Protein AF-A0A661CRB4-F1 (afdb_monomer)

Secondary structure (DSSP, 8-state):
--HHHHHHHHHHHSPPSSS---SSEEEEEEEE-SSSPPEEEEEEESSHHHHHHHHHHHHHHHHHHTT-SS-EEEEEEEEEEEEEEHHHHHHHHTTSBTT----EEESSTTSTTEE-HHHHHHTTTT---TT--B----HHHHHHHHHHHSTT-PPP-TT-TT-EEEEEEEEEEEE-SS-EEEBP-SGGGTTSBP-S---HHHHHHHHHHHHHHHHHTB-TTSPBP----GGGT-

Radius of gyration: 18.91 Å; Cα contacts (8 Å, |Δi|>4): 377; chains: 1; bounding box: 41×54×53 Å

pLDDT: mean 91.41, std 8.75, range [48.22, 98.5]

Nearest PDB structures (foldseek):
  9bk5-assembly1_A  TM=4.739E-01  e=7.189E-01  synthetic construct
  4gkr-assembly2_B  TM=4.344E-01  e=1.033E+00  Nakaseomyces glabratus CBS 138

Structure 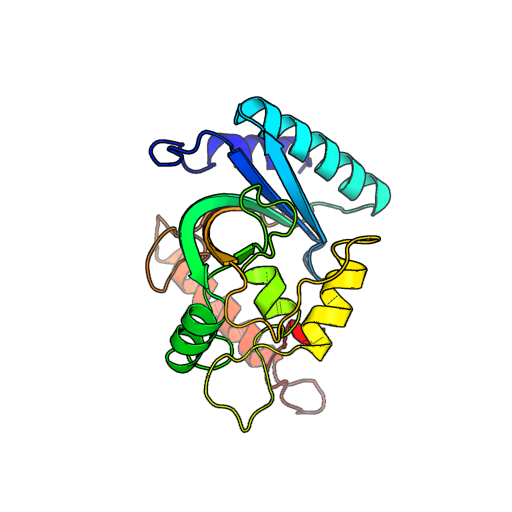(mmCIF, N/CA/C/O backbone):
data_AF-A0A661CRB4-F1
#
_entry.id   AF-A0A661CRB4-F1
#
loop_
_atom_site.group_PDB
_atom_site.id
_atom_site.type_symbol
_atom_site.label_atom_id
_atom_site.label_alt_id
_atom_site.label_comp_id
_atom_site.label_asym_id
_atom_site.label_entity_id
_atom_site.label_seq_id
_atom_site.pdbx_PDB_ins_code
_atom_site.Cartn_x
_atom_site.Cartn_y
_atom_site.Cartn_z
_atom_site.occupancy
_atom_site.B_iso_or_equiv
_atom_site.auth_seq_id
_atom_site.auth_comp_id
_atom_site.auth_asym_id
_atom_site.auth_atom_id
_atom_site.pdbx_PDB_model_num
ATOM 1 N N . MET A 1 1 ? 18.784 4.570 -16.551 1.00 71.00 1 MET A N 1
ATOM 2 C CA . MET A 1 1 ? 17.995 5.819 -16.477 1.00 71.00 1 MET A CA 1
ATOM 3 C C . MET A 1 1 ? 18.171 6.390 -15.080 1.00 71.00 1 MET A C 1
ATOM 5 O O . MET A 1 1 ? 18.290 5.589 -14.160 1.00 71.00 1 MET A O 1
ATOM 9 N N . SER A 1 2 ? 18.296 7.708 -14.906 1.00 87.38 2 SER A N 1
ATOM 10 C CA . SER A 1 2 ? 18.526 8.261 -13.563 1.00 87.38 2 SER A CA 1
ATOM 11 C C . SER A 1 2 ? 17.227 8.313 -12.748 1.00 87.38 2 SER A C 1
ATOM 13 O O . SER A 1 2 ? 16.138 8.396 -13.320 1.00 87.38 2 SER A O 1
ATOM 15 N N . LEU A 1 3 ? 17.338 8.304 -11.414 1.00 89.44 3 LEU A N 1
ATOM 16 C CA . LEU A 1 3 ? 16.197 8.544 -10.520 1.00 89.44 3 LEU A CA 1
ATOM 17 C C . LEU A 1 3 ? 15.539 9.903 -10.818 1.00 89.44 3 LEU A C 1
ATOM 19 O O . LEU A 1 3 ? 14.318 10.010 -10.819 1.00 89.44 3 LEU A O 1
ATOM 23 N N . ALA A 1 4 ? 16.329 10.927 -11.151 1.00 90.94 4 ALA A N 1
ATOM 24 C CA . ALA A 1 4 ? 15.805 12.238 -11.520 1.00 90.94 4 ALA A CA 1
ATOM 25 C C . ALA A 1 4 ? 14.876 12.161 -12.746 1.00 90.94 4 ALA A C 1
ATOM 27 O O . ALA A 1 4 ? 13.757 12.668 -12.693 1.00 90.94 4 ALA A O 1
ATOM 28 N N . ASP A 1 5 ? 15.283 11.448 -13.805 1.00 91.31 5 ASP A N 1
ATOM 29 C CA . ASP A 1 5 ? 14.452 11.263 -15.006 1.00 91.31 5 ASP A CA 1
ATOM 30 C C . ASP A 1 5 ? 13.133 10.552 -14.677 1.00 91.31 5 ASP A C 1
ATOM 32 O O . ASP A 1 5 ? 12.073 10.909 -15.200 1.00 91.31 5 ASP A O 1
ATOM 36 N N . GLN A 1 6 ? 13.202 9.540 -13.805 1.00 93.50 6 GLN A N 1
ATOM 37 C CA . GLN A 1 6 ? 12.045 8.793 -13.316 1.00 93.50 6 GLN A CA 1
ATOM 38 C C . GLN A 1 6 ? 11.049 9.730 -12.629 1.00 93.50 6 GLN A C 1
ATOM 40 O O . GLN A 1 6 ? 9.881 9.812 -13.012 1.00 93.50 6 GLN A O 1
ATOM 45 N N . LEU A 1 7 ? 11.531 10.517 -11.671 1.00 93.81 7 LEU A N 1
ATOM 46 C CA . LEU A 1 7 ? 10.711 11.434 -10.888 1.00 93.81 7 LEU A CA 1
ATOM 47 C C . LEU A 1 7 ? 10.143 12.581 -11.728 1.00 93.81 7 LEU A C 1
ATOM 49 O O . LEU A 1 7 ? 8.999 12.985 -11.509 1.00 93.81 7 LEU A O 1
ATOM 53 N N . THR A 1 8 ? 10.882 13.072 -12.727 1.00 93.62 8 THR A N 1
ATOM 54 C CA . THR A 1 8 ? 10.369 14.059 -13.686 1.00 93.62 8 THR A CA 1
ATOM 55 C C . THR A 1 8 ? 9.192 13.501 -14.485 1.00 93.62 8 THR A C 1
ATOM 57 O O . THR A 1 8 ? 8.166 14.176 -14.601 1.00 93.62 8 THR A O 1
ATOM 60 N N . ARG A 1 9 ? 9.275 12.264 -14.996 1.00 92.94 9 ARG A N 1
ATOM 61 C CA . ARG A 1 9 ? 8.138 11.626 -15.688 1.00 92.94 9 ARG A CA 1
ATOM 62 C C . ARG A 1 9 ? 6.956 11.390 -14.759 1.00 92.94 9 ARG A C 1
ATOM 64 O O . ARG A 1 9 ? 5.821 11.676 -15.132 1.00 92.94 9 ARG A O 1
ATOM 71 N N . MET A 1 10 ? 7.213 10.910 -13.545 1.00 95.25 10 MET A N 1
ATOM 72 C CA . MET A 1 10 ? 6.159 10.718 -12.550 1.00 95.25 10 MET A CA 1
ATOM 73 C C . MET A 1 10 ? 5.467 12.042 -12.223 1.00 95.25 10 MET A C 1
ATOM 75 O O . MET A 1 10 ? 4.244 12.083 -12.145 1.00 95.25 10 MET A O 1
ATOM 79 N N . ARG A 1 11 ? 6.206 13.150 -12.102 1.00 94.25 11 ARG A N 1
ATOM 80 C CA . ARG A 1 11 ? 5.619 14.465 -11.810 1.00 94.25 11 ARG A CA 1
ATOM 81 C C . ARG A 1 11 ? 4.716 14.971 -12.931 1.00 94.25 11 ARG A C 1
ATOM 83 O O . ARG A 1 11 ? 3.673 15.552 -12.628 1.00 94.25 11 ARG A O 1
ATOM 90 N N . THR A 1 12 ? 5.121 14.789 -14.189 1.00 91.75 12 THR A N 1
ATOM 91 C CA . THR A 1 12 ? 4.364 15.264 -15.362 1.00 91.75 12 THR A CA 1
ATOM 92 C C . THR A 1 12 ? 3.120 14.428 -15.629 1.00 91.75 12 THR A C 1
ATOM 94 O O . THR A 1 12 ? 2.116 14.959 -16.095 1.00 91.75 12 THR A O 1
ATOM 97 N N . GLN A 1 13 ? 3.167 13.138 -15.302 1.00 91.25 13 GLN A N 1
ATOM 98 C CA . GLN A 1 13 ? 2.058 12.211 -15.505 1.00 91.25 13 GLN A CA 1
ATOM 99 C C . GLN A 1 13 ? 1.191 12.010 -14.258 1.00 91.25 13 GLN A C 1
ATOM 101 O O . GLN A 1 13 ? 0.172 11.325 -14.349 1.00 91.25 13 GLN A O 1
ATOM 106 N N . PHE A 1 14 ? 1.558 12.579 -13.104 1.00 91.06 14 PHE A N 1
ATOM 107 C CA . PHE A 1 14 ? 0.756 12.458 -11.888 1.00 91.06 14 PHE A CA 1
ATOM 108 C C . PHE A 1 14 ? -0.668 12.978 -12.150 1.00 91.06 14 PHE A C 1
ATOM 110 O O . PHE A 1 14 ? -0.811 14.070 -12.712 1.00 91.06 14 PHE A O 1
ATOM 117 N N . PRO A 1 15 ? -1.723 12.229 -11.777 1.00 82.75 15 PRO A N 1
ATOM 118 C CA . PRO A 1 15 ? -3.097 12.636 -12.053 1.00 82.75 15 PRO A CA 1
ATOM 119 C C . PRO A 1 15 ? -3.381 14.040 -11.491 1.00 82.75 15 PRO A C 1
ATOM 121 O O . PRO A 1 15 ? -3.132 14.319 -10.317 1.00 82.75 15 PRO A O 1
ATOM 124 N N . ILE A 1 16 ? -3.857 14.947 -12.358 1.00 64.38 16 ILE A N 1
ATOM 125 C CA . ILE A 1 16 ? -4.047 16.367 -12.030 1.00 64.38 16 ILE A CA 1
ATOM 126 C C . ILE A 1 16 ? -5.106 16.523 -10.932 1.00 64.38 16 ILE A C 1
ATOM 128 O O . ILE A 1 16 ? -6.207 15.974 -10.991 1.00 64.38 16 ILE A O 1
ATOM 132 N N . LEU A 1 17 ? -4.750 17.346 -9.948 1.00 58.44 17 LEU A N 1
ATOM 133 C CA . LEU A 1 17 ? -5.474 17.692 -8.728 1.00 58.44 17 LEU A CA 1
ATOM 134 C C . LEU A 1 17 ? -6.710 18.567 -9.005 1.00 58.44 17 LEU A C 1
ATOM 136 O O . LEU A 1 17 ? -6.805 19.688 -8.528 1.00 58.44 17 LEU A O 1
ATOM 140 N N . GLY A 1 18 ? -7.682 18.064 -9.765 1.00 48.22 18 G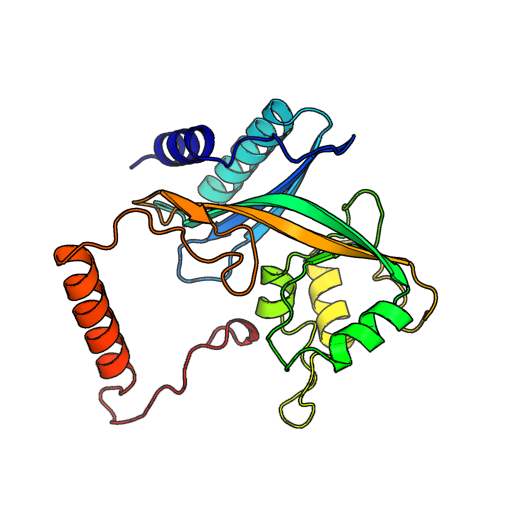LY A N 1
ATOM 141 C CA . GLY A 1 18 ? -9.045 18.617 -9.761 1.00 48.22 18 GLY A CA 1
ATOM 142 C C . GLY A 1 18 ? -9.905 18.070 -8.612 1.00 48.22 18 GLY A C 1
ATOM 143 O O . GLY A 1 18 ? -11.003 18.560 -8.373 1.00 48.22 18 GLY A O 1
ATOM 144 N N . LYS A 1 19 ? -9.422 17.029 -7.915 1.00 51.03 19 LYS A N 1
ATOM 145 C CA . LYS A 1 19 ? -10.197 16.241 -6.940 1.00 51.03 19 LYS A CA 1
ATOM 146 C C . LYS A 1 19 ? -9.608 16.196 -5.523 1.00 51.03 19 LYS A C 1
ATOM 148 O O . LYS A 1 19 ? -10.178 15.511 -4.679 1.00 51.03 19 LYS A O 1
ATOM 153 N N . LEU A 1 20 ? -8.504 16.889 -5.229 1.00 56.50 20 LEU A N 1
ATOM 154 C CA . LEU A 1 20 ? -7.981 16.978 -3.856 1.00 56.50 20 LEU A CA 1
ATOM 155 C C . LEU A 1 20 ? -8.487 18.247 -3.185 1.00 56.50 20 LEU A C 1
ATOM 157 O O . LEU A 1 20 ? -7.735 19.172 -2.906 1.00 56.50 20 LEU A O 1
ATOM 161 N N . ASN A 1 21 ? -9.795 18.289 -2.945 1.00 52.09 21 ASN A N 1
ATOM 162 C CA . ASN A 1 21 ? -10.423 19.358 -2.179 1.00 52.09 21 ASN A CA 1
ATOM 163 C C . ASN A 1 21 ? -10.203 19.099 -0.676 1.00 52.09 21 ASN A C 1
ATOM 165 O O . ASN A 1 21 ? -11.139 18.830 0.074 1.00 52.09 21 ASN A O 1
ATOM 169 N N . GLN A 1 22 ? -8.937 19.059 -0.259 1.00 61.19 22 GLN A N 1
ATOM 170 C CA . GLN A 1 22 ? -8.530 18.816 1.121 1.00 61.19 22 GLN A CA 1
ATOM 171 C C . GLN A 1 22 ? -7.633 19.961 1.578 1.00 61.19 22 GLN A C 1
ATOM 173 O O . GLN A 1 22 ? -6.674 20.314 0.899 1.00 61.19 22 GLN A O 1
ATOM 178 N N . ALA A 1 23 ? -7.919 20.510 2.762 1.00 72.00 23 ALA A N 1
ATOM 179 C CA . ALA A 1 23 ? -7.096 21.547 3.393 1.00 72.00 23 ALA A CA 1
ATOM 180 C C . ALA A 1 23 ? -5.647 21.084 3.668 1.00 72.00 23 ALA A C 1
ATOM 182 O O . ALA A 1 23 ? -4.776 21.901 3.957 1.00 72.00 23 ALA A O 1
ATOM 183 N N . LYS A 1 24 ? -5.397 19.772 3.576 1.00 84.69 24 LYS A N 1
ATOM 184 C CA . LYS A 1 24 ? -4.112 19.117 3.783 1.00 84.69 24 LYS A CA 1
ATOM 185 C C . LYS A 1 24 ? -3.899 18.047 2.713 1.00 84.69 24 LYS A C 1
ATOM 187 O O . LYS A 1 24 ? -4.757 17.198 2.496 1.00 84.69 24 LYS A O 1
ATOM 192 N N . ILE A 1 25 ? -2.735 18.070 2.082 1.00 90.81 25 ILE A N 1
ATOM 193 C CA . ILE A 1 25 ? -2.242 17.066 1.145 1.00 90.81 25 ILE A CA 1
ATOM 194 C C . ILE A 1 25 ? -1.506 15.982 1.933 1.00 90.81 25 ILE A C 1
ATOM 196 O O . ILE A 1 25 ? -0.582 16.273 2.694 1.00 90.81 25 ILE A O 1
ATOM 200 N N . THR A 1 26 ? -1.903 14.727 1.726 1.00 94.75 26 THR A N 1
ATOM 201 C CA . THR A 1 26 ? -1.192 13.549 2.238 1.00 94.75 26 THR A CA 1
ATOM 202 C C . THR A 1 26 ? -0.742 12.699 1.062 1.00 94.75 26 THR A C 1
ATOM 204 O O . THR A 1 26 ? -1.581 12.195 0.310 1.00 94.75 26 THR A O 1
ATOM 207 N N . LEU A 1 27 ? 0.575 12.564 0.913 1.00 96.62 27 LEU A N 1
ATOM 208 C CA . LEU A 1 27 ? 1.212 11.745 -0.110 1.00 96.62 27 LEU A CA 1
ATOM 209 C C . LEU A 1 27 ? 1.876 10.526 0.527 1.00 96.62 27 LEU A C 1
ATOM 211 O O . LEU A 1 27 ? 2.601 10.654 1.512 1.00 96.62 27 LEU A O 1
ATOM 215 N N . PHE A 1 28 ? 1.665 9.360 -0.070 1.00 97.88 28 PHE A N 1
ATOM 216 C CA . PHE A 1 28 ? 2.374 8.127 0.241 1.00 97.88 28 PHE A CA 1
ATOM 217 C C . PHE A 1 28 ? 3.414 7.876 -0.841 1.00 97.88 28 PHE A C 1
ATOM 219 O O . PHE A 1 28 ? 3.094 7.892 -2.030 1.00 97.88 28 PHE A O 1
ATOM 226 N N . PHE A 1 29 ? 4.642 7.608 -0.424 1.00 98.38 29 PHE A N 1
ATOM 227 C CA . PHE A 1 29 ? 5.743 7.240 -1.301 1.00 98.38 29 PHE A CA 1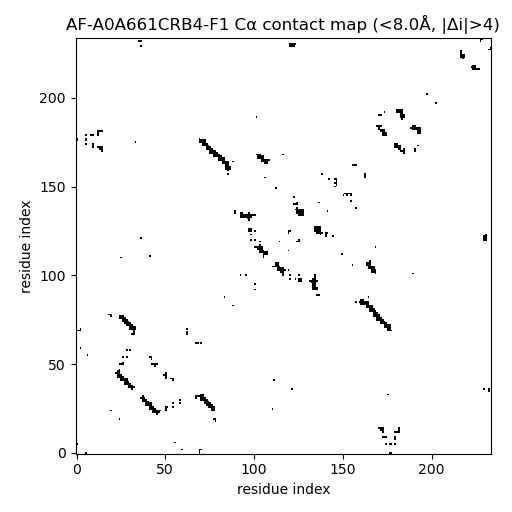
ATOM 228 C C . PHE A 1 29 ? 6.180 5.835 -0.928 1.00 98.38 29 PHE A C 1
ATOM 230 O O . PHE A 1 29 ? 6.488 5.580 0.233 1.00 98.38 29 PHE A O 1
ATOM 237 N N . SER A 1 30 ? 6.189 4.925 -1.896 1.00 97.81 30 SER A N 1
ATOM 238 C CA . SER A 1 30 ? 6.681 3.560 -1.723 1.00 97.81 30 SER A CA 1
ATOM 239 C C . SER A 1 30 ? 7.821 3.299 -2.695 1.00 97.81 30 SER A C 1
ATOM 241 O O . SER A 1 30 ? 7.687 3.610 -3.877 1.00 97.81 30 SER A O 1
ATOM 243 N N . ILE A 1 31 ? 8.917 2.726 -2.204 1.00 97.44 31 ILE A N 1
ATOM 244 C CA . ILE A 1 31 ? 10.127 2.432 -2.980 1.00 97.44 31 ILE A CA 1
ATOM 245 C C . ILE A 1 31 ? 10.606 0.999 -2.718 1.00 97.44 31 ILE A C 1
ATOM 247 O O . ILE A 1 31 ? 10.578 0.538 -1.577 1.00 97.44 31 ILE A O 1
ATOM 251 N N . SER A 1 32 ? 11.003 0.289 -3.773 1.00 95.19 32 SER A N 1
ATOM 252 C CA . SER A 1 32 ? 11.484 -1.101 -3.741 1.00 95.19 32 SER A CA 1
ATOM 253 C C . SER A 1 32 ? 12.515 -1.335 -4.854 1.00 95.19 32 SER A C 1
ATOM 255 O O . SER A 1 32 ? 12.594 -0.560 -5.805 1.00 95.19 32 SER A O 1
ATOM 257 N N . ASP A 1 33 ? 13.285 -2.413 -4.760 1.00 93.31 33 ASP A N 1
ATOM 258 C CA . ASP A 1 33 ? 14.106 -2.971 -5.843 1.00 93.31 33 ASP A CA 1
ATOM 259 C C . ASP A 1 33 ? 13.309 -3.859 -6.826 1.00 93.31 33 ASP A C 1
ATOM 261 O O . ASP A 1 33 ? 13.860 -4.370 -7.798 1.00 93.31 33 ASP A O 1
ATOM 265 N N . GLY A 1 34 ? 12.010 -4.048 -6.580 1.00 90.38 34 GLY A N 1
ATOM 266 C CA . GLY A 1 34 ? 11.131 -4.924 -7.353 1.00 90.38 34 GLY A CA 1
ATOM 267 C C . GLY A 1 34 ? 11.177 -6.396 -6.930 1.00 90.38 34 GLY A C 1
ATOM 268 O O . GLY A 1 34 ? 10.425 -7.191 -7.489 1.00 90.38 34 GLY A O 1
ATOM 269 N N . GLN A 1 35 ? 12.014 -6.758 -5.955 1.00 87.50 35 GLN A N 1
ATOM 270 C CA . GLN A 1 35 ? 12.118 -8.109 -5.392 1.00 87.50 35 GLN A CA 1
ATOM 271 C C . GLN A 1 35 ? 11.547 -8.149 -3.974 1.00 87.50 35 GLN A C 1
ATOM 273 O O . GLN A 1 35 ? 10.716 -8.998 -3.650 1.00 87.50 35 GLN A O 1
ATOM 278 N N . ASP A 1 36 ? 11.934 -7.180 -3.148 1.00 87.19 36 ASP A N 1
ATOM 279 C CA . ASP A 1 36 ? 11.509 -7.067 -1.763 1.00 87.19 36 ASP A CA 1
ATOM 280 C C . ASP A 1 36 ? 10.286 -6.161 -1.596 1.00 87.19 36 ASP A C 1
ATOM 282 O O . ASP A 1 36 ? 9.936 -5.316 -2.431 1.00 87.19 36 ASP A O 1
ATOM 286 N N . ARG A 1 37 ? 9.607 -6.313 -0.453 1.00 88.31 37 ARG A N 1
ATOM 287 C CA . ARG A 1 37 ? 8.483 -5.438 -0.097 1.00 88.31 37 ARG A CA 1
ATOM 288 C C . ARG A 1 37 ? 8.935 -3.982 -0.076 1.00 88.31 37 ARG A C 1
ATOM 290 O O . ARG A 1 37 ? 9.956 -3.641 0.515 1.00 88.31 37 ARG A O 1
ATOM 297 N N . ALA A 1 38 ? 8.112 -3.115 -0.657 1.00 93.44 38 ALA A N 1
ATOM 298 C CA . ALA A 1 38 ? 8.401 -1.694 -0.680 1.00 93.44 38 ALA A CA 1
ATOM 299 C C . ALA A 1 38 ? 8.430 -1.085 0.725 1.00 93.44 38 ALA A C 1
ATOM 301 O O . ALA A 1 38 ? 7.598 -1.392 1.583 1.00 93.44 38 ALA A O 1
ATOM 302 N N . ARG A 1 39 ? 9.363 -0.154 0.924 1.00 93.62 39 ARG A N 1
ATOM 303 C CA . ARG A 1 39 ? 9.354 0.762 2.059 1.00 93.62 39 ARG A CA 1
ATOM 304 C C . ARG A 1 39 ? 8.417 1.916 1.739 1.00 93.62 39 ARG A C 1
ATOM 306 O O . ARG A 1 39 ? 8.631 2.610 0.748 1.00 93.62 39 ARG A O 1
ATOM 313 N N . THR A 1 40 ? 7.430 2.144 2.600 1.00 96.31 40 THR A N 1
ATOM 314 C CA . THR A 1 40 ? 6.455 3.231 2.452 1.00 96.31 40 THR A CA 1
ATOM 315 C C . THR A 1 40 ? 6.660 4.305 3.516 1.00 96.31 40 THR A C 1
ATOM 317 O O . THR A 1 40 ? 6.837 3.999 4.695 1.00 96.31 40 THR A O 1
ATOM 320 N N . PHE A 1 41 ? 6.602 5.573 3.115 1.00 97.38 41 PHE A N 1
ATOM 321 C CA . PHE A 1 41 ? 6.594 6.726 4.014 1.00 97.38 41 PHE A CA 1
ATOM 322 C C . PHE A 1 41 ? 5.544 7.757 3.583 1.00 97.38 41 PHE A C 1
ATOM 324 O O . PHE A 1 41 ? 4.989 7.682 2.485 1.00 97.38 41 PHE A O 1
ATOM 331 N N . ILE A 1 42 ? 5.232 8.690 4.486 1.00 97.56 42 ILE A N 1
ATOM 332 C CA . ILE A 1 42 ? 4.130 9.646 4.331 1.00 97.56 42 ILE A CA 1
ATOM 333 C C . ILE A 1 42 ? 4.685 11.061 4.408 1.00 97.56 42 ILE A C 1
ATOM 335 O O . ILE A 1 42 ? 5.452 11.374 5.317 1.00 97.56 42 ILE A O 1
ATOM 339 N N . ILE A 1 43 ? 4.256 11.915 3.485 1.00 97.38 43 ILE A N 1
ATOM 340 C CA . ILE A 1 43 ? 4.488 13.354 3.535 1.00 97.38 43 ILE A CA 1
ATOM 341 C C . ILE A 1 43 ? 3.153 14.068 3.691 1.00 97.38 43 ILE A C 1
ATOM 343 O O . ILE A 1 43 ? 2.181 13.779 2.990 1.00 97.38 43 ILE A O 1
ATOM 347 N N . HIS A 1 44 ? 3.137 15.040 4.597 1.00 94.69 44 HIS A N 1
ATOM 348 C CA . HIS A 1 44 ? 2.002 15.911 4.839 1.00 94.69 44 HIS A CA 1
ATOM 349 C C . HIS A 1 44 ? 2.387 17.357 4.563 1.00 94.69 44 HIS A C 1
ATOM 351 O O . HIS A 1 44 ? 3.388 17.842 5.088 1.00 94.69 44 HIS A O 1
ATOM 357 N N . ASN A 1 45 ? 1.565 18.066 3.800 1.00 93.75 45 ASN A N 1
ATOM 358 C CA . ASN A 1 45 ? 1.740 19.496 3.574 1.00 93.75 45 ASN A CA 1
ATOM 359 C C . ASN A 1 45 ? 0.401 20.152 3.225 1.00 93.75 45 ASN A C 1
ATOM 361 O O . ASN A 1 45 ? -0.564 19.460 2.923 1.00 93.75 45 ASN A O 1
ATOM 365 N N . THR A 1 46 ? 0.322 21.476 3.244 1.00 90.81 46 THR A N 1
ATOM 366 C CA . THR A 1 46 ? -0.825 22.217 2.694 1.00 90.81 46 THR A CA 1
ATOM 367 C C . THR A 1 46 ? -0.639 22.534 1.210 1.00 90.81 46 THR A C 1
ATOM 369 O O . THR A 1 46 ? -1.624 22.733 0.505 1.00 90.81 46 THR A O 1
ATOM 372 N N . ASP A 1 47 ? 0.602 22.521 0.715 1.00 90.44 47 ASP A N 1
ATOM 373 C CA . ASP A 1 47 ? 0.945 22.711 -0.691 1.00 90.44 47 ASP A CA 1
ATOM 374 C C . ASP A 1 47 ? 1.462 21.412 -1.327 1.00 90.44 47 ASP A C 1
ATOM 376 O O . ASP A 1 47 ? 2.383 20.758 -0.829 1.00 90.44 47 ASP A O 1
ATOM 380 N N . PHE A 1 48 ? 0.881 21.048 -2.470 1.00 90.75 48 PHE A N 1
ATOM 381 C CA . PHE A 1 48 ? 1.236 19.817 -3.173 1.00 90.75 48 PHE A CA 1
ATOM 382 C C . PHE A 1 48 ? 2.678 19.834 -3.685 1.00 90.75 48 PHE A C 1
ATOM 384 O O . PHE A 1 48 ? 3.361 18.816 -3.602 1.00 90.75 48 PHE A O 1
ATOM 391 N N . ASN A 1 49 ? 3.158 20.963 -4.216 1.00 91.88 49 ASN A N 1
ATOM 392 C CA . ASN A 1 49 ? 4.512 21.025 -4.774 1.00 91.88 49 ASN A CA 1
ATOM 393 C C . ASN A 1 49 ? 5.564 20.851 -3.676 1.00 91.88 49 ASN A C 1
ATOM 395 O O . ASN A 1 49 ? 6.531 20.116 -3.856 1.00 91.88 49 ASN A O 1
ATOM 399 N N . THR A 1 50 ? 5.332 21.457 -2.517 1.00 94.44 50 THR A N 1
ATOM 400 C CA . THR A 1 50 ? 6.181 21.318 -1.336 1.00 94.44 50 THR A CA 1
ATOM 401 C C . THR A 1 50 ? 6.154 19.883 -0.810 1.00 94.44 50 THR A C 1
ATOM 403 O O . THR A 1 50 ? 7.220 19.314 -0.579 1.00 94.44 50 THR A O 1
ATOM 406 N N . ALA A 1 51 ? 4.973 19.254 -0.698 1.00 94.75 51 ALA A N 1
ATOM 407 C CA . ALA A 1 51 ? 4.863 17.834 -0.335 1.00 94.75 51 ALA A CA 1
ATOM 408 C C . ALA A 1 51 ? 5.628 16.927 -1.312 1.00 94.75 51 ALA A C 1
ATOM 410 O O . ALA A 1 51 ? 6.326 16.001 -0.902 1.00 94.75 51 ALA A O 1
ATOM 411 N N . TRP A 1 52 ? 5.505 17.197 -2.613 1.00 95.12 52 TRP A N 1
ATOM 412 C CA . TRP A 1 52 ? 6.188 16.435 -3.650 1.00 95.12 52 TRP A CA 1
ATOM 413 C C . TRP A 1 52 ? 7.705 16.530 -3.501 1.00 95.12 52 TRP A C 1
ATOM 415 O O . TRP A 1 52 ? 8.374 15.503 -3.447 1.00 95.12 52 TRP A O 1
ATOM 425 N N . LEU A 1 53 ? 8.247 17.747 -3.387 1.00 96.38 53 LEU A N 1
ATOM 426 C CA . LEU A 1 53 ? 9.686 17.978 -3.237 1.00 96.38 53 LEU A CA 1
ATOM 427 C C . LEU A 1 53 ? 10.243 17.337 -1.961 1.00 96.38 53 LEU A C 1
ATOM 429 O O . LEU A 1 53 ? 11.282 16.686 -2.020 1.00 96.38 53 LEU A O 1
ATOM 433 N N . GLN A 1 54 ? 9.529 17.448 -0.836 1.00 97.81 54 GLN A N 1
ATOM 434 C CA . GLN A 1 54 ? 9.898 16.770 0.412 1.00 97.81 54 GLN A CA 1
ATOM 435 C C . GLN A 1 54 ? 9.965 15.248 0.230 1.00 97.81 54 GLN A C 1
ATOM 437 O O . GLN A 1 54 ? 10.910 14.609 0.691 1.00 97.81 54 GLN A O 1
ATOM 442 N N . GLY A 1 55 ? 8.992 14.668 -0.476 1.00 97.69 55 GLY A N 1
ATOM 443 C CA . GLY A 1 55 ? 8.986 13.238 -0.766 1.00 97.69 55 GLY A CA 1
ATOM 444 C C . GLY A 1 55 ? 10.093 12.802 -1.718 1.00 97.69 55 GLY A C 1
ATOM 445 O O . GLY A 1 55 ? 10.672 11.737 -1.521 1.00 97.69 55 GLY A O 1
ATOM 446 N N . ILE A 1 56 ? 10.449 13.632 -2.702 1.00 96.88 56 ILE A N 1
ATOM 447 C CA . ILE A 1 56 ? 11.598 13.373 -3.578 1.00 96.88 56 ILE A CA 1
ATOM 448 C C . ILE A 1 56 ? 12.896 13.329 -2.776 1.00 96.88 56 ILE A C 1
ATOM 450 O O . ILE A 1 56 ? 13.652 12.371 -2.916 1.00 96.88 56 ILE A O 1
ATOM 454 N N . SER A 1 57 ? 13.134 14.310 -1.903 1.00 97.69 57 SER A N 1
ATOM 455 C CA . SER A 1 57 ? 14.341 14.320 -1.071 1.00 97.69 57 SER A CA 1
ATOM 456 C C . SER A 1 57 ? 14.454 13.061 -0.205 1.00 97.69 57 SER A C 1
ATOM 458 O O . SER A 1 57 ? 15.535 12.490 -0.086 1.00 97.69 57 SER A O 1
ATOM 460 N N . GLU A 1 58 ? 13.343 12.579 0.357 1.00 97.75 58 GLU A N 1
ATOM 461 C CA . GLU A 1 58 ? 13.346 11.338 1.139 1.00 97.75 58 GLU A CA 1
ATOM 462 C C . GLU A 1 58 ? 13.544 10.086 0.266 1.00 97.75 58 GLU A C 1
ATOM 464 O O . GLU A 1 58 ? 14.306 9.194 0.642 1.00 97.75 58 GLU A O 1
ATOM 469 N N . LEU A 1 59 ? 12.944 10.022 -0.931 1.00 96.88 59 LEU A N 1
ATOM 470 C CA . LEU A 1 59 ? 13.203 8.939 -1.889 1.00 96.88 59 LEU A CA 1
ATOM 471 C C . LEU A 1 59 ? 14.685 8.855 -2.263 1.00 96.88 59 LEU A C 1
ATOM 473 O O . LEU A 1 59 ? 15.244 7.761 -2.286 1.00 96.88 59 LEU A O 1
ATOM 477 N N . GLU A 1 60 ? 15.329 9.992 -2.529 1.00 96.06 60 GLU A N 1
ATOM 478 C CA . GLU A 1 60 ? 16.759 10.056 -2.842 1.00 96.06 60 GLU A CA 1
ATOM 479 C C . GLU A 1 60 ? 17.621 9.566 -1.672 1.00 96.06 60 GLU A C 1
ATOM 481 O O . GLU A 1 60 ? 18.588 8.830 -1.883 1.00 96.06 60 GLU A O 1
ATOM 486 N N . ASN A 1 61 ? 17.267 9.928 -0.436 1.00 96.69 61 ASN A N 1
ATOM 487 C CA . ASN A 1 61 ? 17.956 9.440 0.760 1.00 96.69 61 ASN A CA 1
ATOM 488 C C . ASN A 1 61 ? 17.832 7.917 0.895 1.00 96.69 61 ASN A C 1
ATOM 490 O O . ASN A 1 61 ? 18.829 7.229 1.136 1.00 96.69 61 ASN A O 1
ATOM 494 N N . ILE A 1 62 ? 16.628 7.372 0.699 1.00 95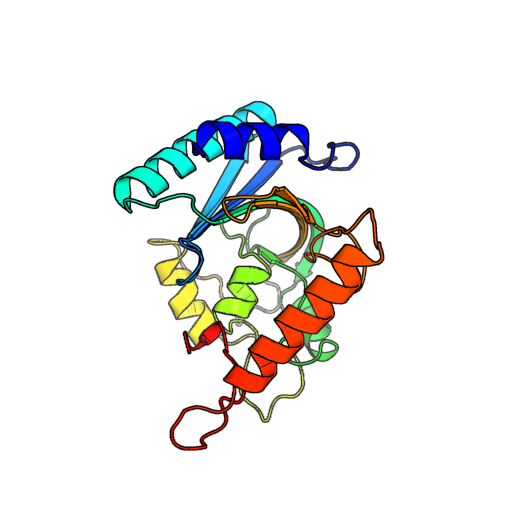.88 62 ILE A N 1
ATOM 495 C CA . ILE A 1 62 ? 16.387 5.926 0.769 1.00 95.88 62 ILE A CA 1
ATOM 496 C C . ILE A 1 62 ? 17.147 5.207 -0.347 1.00 95.88 62 ILE A C 1
ATOM 498 O O . ILE A 1 62 ? 17.898 4.278 -0.058 1.00 95.88 62 ILE A O 1
ATOM 502 N N . GLN A 1 63 ? 17.030 5.677 -1.590 1.00 95.31 63 GLN A N 1
ATOM 503 C CA . GLN A 1 63 ? 17.708 5.100 -2.750 1.00 95.31 63 GLN A CA 1
ATOM 504 C C . GLN A 1 63 ? 19.228 5.038 -2.553 1.00 95.31 63 GLN A C 1
ATOM 506 O O . GLN A 1 63 ? 19.825 3.995 -2.816 1.00 95.31 63 GLN A O 1
ATOM 511 N N . LYS A 1 64 ? 19.844 6.108 -2.033 1.00 95.25 64 LYS A N 1
ATOM 512 C CA . LYS A 1 64 ? 21.279 6.139 -1.703 1.00 95.25 64 LYS A CA 1
ATOM 513 C C . LYS A 1 64 ? 21.629 5.189 -0.560 1.00 95.25 64 LYS A C 1
ATOM 515 O O . LYS A 1 64 ? 22.558 4.405 -0.692 1.00 95.25 64 LYS A O 1
ATOM 520 N N . SER A 1 65 ? 20.889 5.234 0.549 1.00 95.31 65 SER A N 1
ATOM 521 C CA . SER A 1 65 ? 21.190 4.404 1.728 1.00 95.31 65 SER A CA 1
ATOM 522 C C . SER A 1 65 ? 21.055 2.901 1.470 1.00 95.31 65 SER A C 1
ATOM 524 O O . SER A 1 65 ? 21.745 2.109 2.105 1.00 95.31 65 SER A O 1
ATOM 526 N N . GLN A 1 66 ? 20.192 2.511 0.530 1.00 92.94 66 GLN A N 1
ATOM 527 C CA . GLN A 1 66 ? 19.945 1.118 0.154 1.00 92.94 66 GLN A CA 1
ATOM 528 C C . GLN A 1 66 ? 20.642 0.713 -1.155 1.00 92.94 66 GLN A C 1
ATOM 530 O O . GLN A 1 66 ? 20.487 -0.422 -1.590 1.00 92.94 66 GLN A O 1
ATOM 535 N N . ASN A 1 67 ? 21.418 1.612 -1.777 1.00 93.38 67 ASN A N 1
ATOM 536 C CA . ASN A 1 67 ? 22.089 1.394 -3.065 1.00 93.38 67 ASN A CA 1
ATOM 537 C C . ASN A 1 67 ? 21.155 0.857 -4.167 1.00 93.38 67 ASN A C 1
ATOM 539 O O . ASN A 1 67 ? 21.543 0.001 -4.962 1.00 93.38 67 ASN A O 1
ATOM 543 N N . LEU A 1 68 ? 19.917 1.358 -4.225 1.00 93.00 68 LEU A N 1
ATOM 544 C CA . LEU A 1 68 ? 18.939 0.883 -5.202 1.00 93.00 68 LEU A CA 1
ATOM 545 C C . LEU A 1 68 ? 19.287 1.393 -6.603 1.00 93.00 68 LEU A C 1
ATOM 547 O O . LEU A 1 68 ? 19.541 2.587 -6.805 1.00 93.00 68 LEU A O 1
ATOM 551 N N . ILE A 1 69 ? 19.243 0.487 -7.579 1.00 90.94 69 ILE A N 1
ATOM 552 C CA . ILE A 1 69 ? 19.481 0.774 -8.994 1.00 90.94 69 ILE A CA 1
ATOM 553 C C . ILE A 1 69 ? 18.144 0.684 -9.725 1.00 90.94 69 ILE A C 1
ATOM 555 O O . ILE A 1 69 ? 17.547 -0.383 -9.777 1.00 90.94 69 ILE A O 1
ATOM 559 N N . SER A 1 70 ? 17.696 1.795 -10.318 1.00 90.44 70 SER A N 1
ATOM 560 C CA . SER A 1 70 ? 16.400 1.896 -11.020 1.00 90.44 70 SER A CA 1
ATOM 561 C C . SER A 1 70 ? 15.219 1.368 -10.182 1.00 90.44 70 SER A C 1
ATOM 563 O O . SER A 1 70 ? 14.532 0.440 -10.609 1.00 90.44 70 SER A O 1
ATOM 565 N N . PRO A 1 71 ? 15.001 1.915 -8.970 1.00 95.88 71 PRO A N 1
ATOM 566 C CA . PRO A 1 71 ? 13.998 1.392 -8.053 1.00 95.88 71 PRO A CA 1
ATOM 567 C C . PRO A 1 71 ? 12.585 1.484 -8.633 1.00 95.88 71 PRO A C 1
ATOM 569 O O . PRO A 1 71 ? 12.256 2.397 -9.391 1.00 95.88 71 PRO A O 1
ATOM 572 N N . TRP A 1 72 ? 11.718 0.579 -8.198 1.00 97.00 72 TRP A N 1
ATOM 573 C CA . TRP A 1 72 ? 10.283 0.694 -8.408 1.00 97.00 72 TRP A CA 1
ATOM 574 C C . TRP A 1 72 ? 9.716 1.715 -7.431 1.00 97.00 72 TRP A C 1
ATOM 576 O O . TRP A 1 72 ? 9.956 1.624 -6.225 1.00 97.00 72 TRP A O 1
ATOM 586 N N . ILE A 1 73 ? 8.950 2.680 -7.939 1.00 97.94 73 ILE A N 1
ATOM 587 C CA . ILE A 1 73 ? 8.397 3.776 -7.140 1.00 97.94 73 ILE A CA 1
ATOM 588 C C . ILE A 1 73 ? 6.893 3.858 -7.358 1.00 97.94 73 ILE A C 1
ATOM 590 O O . ILE A 1 73 ? 6.405 3.895 -8.485 1.00 97.94 73 ILE A O 1
ATOM 594 N N . ARG A 1 74 ? 6.137 3.946 -6.266 1.00 97.56 74 ARG A N 1
ATOM 595 C CA . ARG A 1 74 ? 4.705 4.253 -6.273 1.00 97.56 74 ARG A CA 1
ATOM 596 C C . ARG A 1 74 ? 4.466 5.512 -5.455 1.00 97.56 74 ARG A C 1
ATOM 598 O O . ARG A 1 74 ? 4.884 5.574 -4.301 1.00 97.56 74 ARG A O 1
ATOM 605 N N . ILE A 1 75 ? 3.795 6.497 -6.044 1.00 97.44 75 ILE A N 1
ATOM 606 C CA . ILE A 1 75 ? 3.411 7.736 -5.360 1.00 97.44 75 ILE A CA 1
ATOM 607 C C . ILE A 1 75 ? 1.898 7.862 -5.422 1.00 97.44 75 ILE A C 1
ATOM 609 O O . ILE A 1 75 ? 1.303 7.771 -6.496 1.00 97.44 75 ILE A O 1
ATOM 613 N N . GLU A 1 76 ? 1.278 8.077 -4.271 1.00 95.62 76 GLU A N 1
ATOM 614 C CA . GLU A 1 76 ? -0.171 8.127 -4.127 1.00 95.62 76 GLU A CA 1
ATOM 615 C C . GLU A 1 76 ? -0.608 9.308 -3.275 1.00 95.62 76 GLU A C 1
ATOM 617 O O . GLU A 1 76 ? 0.067 9.674 -2.322 1.00 95.62 76 GLU A O 1
ATOM 622 N N . ALA A 1 77 ? -1.774 9.864 -3.579 1.00 93.94 77 ALA A N 1
ATOM 623 C CA . ALA A 1 77 ? -2.448 10.855 -2.756 1.00 93.94 77 ALA A CA 1
ATOM 624 C C . ALA A 1 77 ? -3.783 10.299 -2.258 1.00 93.94 77 ALA A C 1
ATOM 626 O O . ALA A 1 77 ? -4.470 9.580 -2.991 1.00 93.94 77 ALA A O 1
ATOM 627 N N . ILE A 1 78 ? -4.177 10.655 -1.031 1.00 92.25 78 ILE A N 1
ATOM 628 C CA . ILE A 1 78 ? -5.533 10.374 -0.532 1.00 92.25 78 ILE A CA 1
ATOM 629 C C . ILE A 1 78 ? -6.546 11.018 -1.470 1.00 92.25 78 ILE A C 1
ATOM 631 O O . ILE A 1 78 ? -6.462 12.210 -1.720 1.00 92.25 78 ILE A O 1
ATOM 635 N N . HIS A 1 79 ? -7.527 10.253 -1.941 1.00 88.62 79 HIS A N 1
ATOM 636 C CA . HIS A 1 79 ? -8.546 10.726 -2.873 1.00 88.62 79 HIS A CA 1
ATOM 637 C C . HIS A 1 79 ? -9.918 10.916 -2.222 1.00 88.62 79 HIS A C 1
ATOM 639 O O . HIS A 1 79 ? -10.533 11.970 -2.367 1.00 88.62 79 HIS A O 1
ATOM 645 N N . ALA A 1 80 ? -10.402 9.903 -1.506 1.00 89.75 80 ALA A N 1
ATOM 646 C CA . ALA A 1 80 ? -11.691 9.936 -0.828 1.00 89.75 80 ALA A CA 1
ATOM 647 C C . ALA A 1 80 ? -11.544 9.350 0.571 1.00 89.75 80 ALA A C 1
ATOM 649 O O . ALA A 1 80 ? -10.804 8.385 0.761 1.00 89.75 80 ALA A O 1
ATOM 650 N N . VAL A 1 81 ? -12.257 9.930 1.535 1.00 93.38 81 VAL A N 1
ATOM 651 C CA . VAL A 1 81 ? -12.193 9.562 2.952 1.00 93.38 81 VAL A CA 1
ATOM 652 C C . VAL A 1 81 ? -13.608 9.330 3.464 1.00 93.38 81 VAL A C 1
ATOM 654 O O . VAL A 1 81 ? -14.529 10.084 3.162 1.00 93.38 81 VAL A O 1
ATOM 657 N N . THR A 1 82 ? -13.786 8.283 4.255 1.00 95.69 82 THR A N 1
ATOM 658 C CA . THR A 1 82 ? -14.992 8.026 5.036 1.00 95.69 82 THR A CA 1
ATOM 659 C C . THR A 1 82 ? -14.589 7.923 6.497 1.00 95.69 82 THR A C 1
ATOM 661 O O . THR A 1 82 ? -13.807 7.043 6.854 1.00 95.69 82 THR A O 1
ATOM 664 N N . GLN A 1 83 ? -15.128 8.807 7.333 1.00 97.56 83 GLN A N 1
ATOM 665 C CA . GLN A 1 83 ? -15.021 8.685 8.782 1.00 97.56 83 GLN A CA 1
ATOM 666 C C . GLN A 1 83 ? -16.085 7.706 9.288 1.00 97.56 83 GLN A C 1
ATOM 668 O O . GLN A 1 83 ? -17.247 7.783 8.887 1.00 97.56 83 GLN A O 1
ATOM 673 N N . LEU A 1 84 ? -15.688 6.770 10.145 1.00 98.25 84 LEU A N 1
ATOM 674 C CA . LEU A 1 84 ? -16.572 5.768 10.733 1.00 98.25 84 LEU A CA 1
ATOM 675 C C . LEU A 1 84 ? -15.987 5.217 12.035 1.00 98.25 84 LEU A C 1
ATOM 677 O O . LEU A 1 84 ? -14.787 5.304 12.265 1.00 98.25 84 LEU A O 1
ATOM 681 N N . SER A 1 85 ? -16.826 4.613 12.873 1.00 98.50 85 SER A N 1
ATOM 682 C CA . SER A 1 85 ? -16.341 3.882 14.045 1.00 98.50 85 SER A CA 1
ATOM 683 C C . SER A 1 85 ? -15.733 2.532 13.657 1.00 98.50 85 SER A C 1
ATOM 685 O O . SER A 1 85 ? -16.071 1.955 12.615 1.00 98.50 85 SER A O 1
ATOM 687 N N . LEU A 1 86 ? -14.888 1.985 14.532 1.00 98.31 86 LEU A N 1
ATOM 688 C CA . LEU A 1 86 ? -14.315 0.651 14.387 1.00 98.31 86 LEU A CA 1
ATOM 689 C C . LEU A 1 86 ? -15.401 -0.415 14.205 1.00 98.31 86 LEU A C 1
ATOM 691 O O . LEU A 1 86 ? -15.280 -1.247 13.309 1.00 98.31 86 LEU A O 1
ATOM 695 N N . ALA A 1 87 ? -16.497 -0.351 14.969 1.00 98.38 87 ALA A N 1
ATOM 696 C CA . ALA A 1 87 ? -17.614 -1.284 14.809 1.00 98.38 87 ALA A CA 1
ATOM 697 C C . ALA A 1 87 ? -18.235 -1.240 13.405 1.00 98.38 87 ALA A C 1
ATOM 699 O O . ALA A 1 87 ? -18.474 -2.285 12.795 1.00 98.38 87 ALA A O 1
ATOM 700 N N . HIS A 1 88 ? -18.464 -0.042 12.857 1.00 98.19 88 HIS A N 1
ATOM 701 C CA . HIS A 1 88 ? -18.989 0.097 11.499 1.00 98.19 88 HIS A CA 1
ATOM 702 C C . HIS A 1 88 ? -17.986 -0.394 10.450 1.00 98.19 88 HIS A C 1
ATOM 704 O O . HIS A 1 88 ? -18.388 -1.009 9.460 1.00 98.19 88 HIS A O 1
ATOM 710 N N . TYR A 1 89 ? -16.686 -0.163 10.657 1.00 97.75 89 TYR A N 1
ATOM 711 C CA . TYR A 1 89 ? -15.650 -0.674 9.763 1.00 97.75 89 TYR A CA 1
ATOM 712 C C . TYR A 1 89 ? -15.607 -2.207 9.770 1.00 97.75 89 TYR A C 1
ATOM 714 O O . TYR A 1 89 ? -15.675 -2.824 8.707 1.00 97.75 89 TYR A O 1
ATOM 722 N N . GLU A 1 90 ? -15.598 -2.837 10.946 1.00 97.38 90 GLU A N 1
ATOM 723 C CA . GLU A 1 90 ? -15.662 -4.296 11.086 1.00 97.38 90 GLU A CA 1
ATOM 724 C C . GLU A 1 90 ? -16.916 -4.876 10.421 1.00 97.38 90 GLU A C 1
ATOM 726 O O . GLU A 1 90 ? -16.824 -5.867 9.695 1.00 97.38 90 GLU A O 1
ATOM 731 N N . GLN A 1 91 ? -18.076 -4.229 10.579 1.00 97.62 91 GLN A N 1
ATOM 732 C CA . GLN A 1 91 ? -19.305 -4.633 9.897 1.00 97.62 91 GLN A CA 1
ATOM 733 C C . GLN A 1 91 ? -19.160 -4.562 8.369 1.00 97.62 91 GLN A C 1
ATOM 735 O O . GLN A 1 91 ? -19.610 -5.471 7.669 1.00 97.62 91 GLN A O 1
ATOM 740 N N . GLN A 1 92 ? -18.526 -3.519 7.823 1.00 96.69 92 GLN A N 1
ATOM 741 C CA . GLN A 1 92 ? -18.262 -3.428 6.383 1.00 96.69 92 GLN A CA 1
ATOM 742 C C . GLN A 1 92 ? -17.331 -4.543 5.902 1.00 96.69 92 GLN A C 1
ATOM 744 O O . GLN A 1 92 ? -17.594 -5.135 4.854 1.00 96.69 92 GLN A O 1
ATOM 749 N N . LEU A 1 93 ? -16.296 -4.880 6.674 1.00 96.69 93 LEU A N 1
ATOM 750 C CA . LEU A 1 93 ? -15.361 -5.951 6.328 1.00 96.69 93 LEU A CA 1
ATOM 751 C C . LEU A 1 93 ? -16.046 -7.319 6.196 1.00 96.69 93 LEU A C 1
ATOM 753 O O . LEU A 1 93 ? -15.646 -8.102 5.338 1.00 96.69 93 LEU A O 1
ATOM 757 N N . THR A 1 94 ? -17.130 -7.584 6.938 1.00 97.12 94 THR A N 1
ATOM 758 C CA . THR A 1 94 ? -17.904 -8.838 6.787 1.00 97.12 94 THR A CA 1
ATOM 759 C C . THR A 1 94 ? -18.503 -9.032 5.391 1.00 97.12 94 THR A C 1
ATOM 761 O O . THR A 1 94 ? -18.749 -10.163 4.976 1.00 97.12 94 THR A O 1
ATOM 764 N N . LYS A 1 95 ? -18.701 -7.940 4.642 1.00 96.38 95 LYS A N 1
ATOM 765 C CA . LYS A 1 95 ? -19.228 -7.941 3.268 1.00 96.38 95 LYS A CA 1
ATOM 766 C C . LYS A 1 95 ? -18.125 -8.035 2.210 1.00 96.38 95 LYS A C 1
ATOM 768 O O . LYS A 1 95 ? -18.420 -8.108 1.020 1.00 96.38 95 LYS A O 1
ATOM 773 N N . VAL A 1 96 ? -16.861 -8.007 2.625 1.00 94.25 96 VAL A N 1
ATOM 774 C CA . VAL A 1 96 ? -15.692 -8.039 1.746 1.00 94.25 96 VAL A CA 1
ATOM 775 C C . VAL A 1 96 ? -15.059 -9.419 1.830 1.00 94.25 96 VAL A C 1
ATOM 777 O O . VAL A 1 96 ? -14.713 -9.884 2.913 1.00 94.25 96 VAL A O 1
ATOM 780 N N . LYS A 1 97 ? -14.872 -10.079 0.682 1.00 93.31 97 LYS A N 1
ATOM 781 C CA . LYS A 1 97 ? -14.161 -11.364 0.615 1.00 93.31 97 LYS A CA 1
ATOM 782 C C . LYS A 1 97 ? -12.768 -11.226 1.240 1.00 93.31 97 LYS A C 1
ATOM 784 O O . LYS A 1 97 ? -12.087 -10.217 1.052 1.00 93.31 97 LYS A O 1
ATOM 789 N N . ARG A 1 98 ? -12.319 -12.257 1.955 1.00 91.19 98 ARG A N 1
ATOM 790 C CA . ARG A 1 98 ? -10.960 -12.329 2.505 1.00 91.19 98 ARG A CA 1
ATOM 791 C C . ARG A 1 98 ? -9.920 -11.971 1.439 1.00 91.19 98 ARG A C 1
ATOM 793 O O . ARG A 1 98 ? -9.968 -12.543 0.355 1.00 91.19 98 ARG A O 1
ATOM 800 N N . ASN A 1 99 ? -8.976 -11.090 1.782 1.00 85.81 99 ASN A N 1
ATOM 801 C CA . ASN A 1 99 ? -7.905 -10.544 0.924 1.00 85.81 99 ASN A CA 1
ATOM 802 C C . ASN A 1 99 ? -8.343 -9.535 -0.156 1.00 85.81 99 ASN A C 1
ATOM 804 O O . ASN A 1 99 ? -7.530 -9.172 -0.996 1.00 85.81 99 ASN A O 1
ATOM 808 N N . TYR A 1 100 ? -9.603 -9.085 -0.166 1.00 88.31 100 TYR A N 1
ATOM 809 C CA . TYR A 1 100 ? -10.128 -8.175 -1.199 1.00 88.31 100 TYR A CA 1
ATOM 810 C C . TYR A 1 100 ? -10.508 -6.801 -0.620 1.00 88.31 100 TYR A C 1
ATOM 812 O O . TYR A 1 100 ? -11.322 -6.089 -1.206 1.00 88.31 100 TYR A O 1
ATOM 820 N N . SER A 1 101 ? -9.950 -6.409 0.533 1.00 90.12 101 SER A N 1
ATOM 821 C CA . SER A 1 101 ? -10.123 -5.038 1.029 1.00 90.12 101 SER A CA 1
ATOM 822 C C . SER A 1 101 ? -9.340 -4.068 0.144 1.00 90.12 101 SER A C 1
ATOM 824 O O . SER A 1 101 ? -8.163 -4.294 -0.132 1.00 90.12 101 SER A O 1
ATOM 826 N N . ARG A 1 102 ? -10.015 -3.006 -0.310 1.00 91.12 102 ARG A N 1
ATOM 827 C CA . ARG A 1 102 ? -9.513 -2.019 -1.290 1.00 91.12 102 ARG A CA 1
ATOM 828 C C . ARG A 1 102 ? -9.409 -0.603 -0.722 1.00 91.12 102 ARG A C 1
ATOM 830 O O . ARG A 1 102 ? -9.581 0.380 -1.436 1.00 91.12 102 ARG A O 1
ATOM 837 N N . LYS A 1 103 ? -9.271 -0.493 0.597 1.00 94.06 103 LYS A N 1
ATOM 838 C CA . LYS A 1 103 ? -9.186 0.787 1.301 1.00 94.06 103 LYS A CA 1
ATOM 839 C C . LYS A 1 103 ? -7.988 0.772 2.233 1.00 94.06 103 LYS A C 1
ATOM 841 O O . LYS A 1 103 ? -7.746 -0.241 2.886 1.00 94.06 103 LYS A O 1
ATOM 846 N N . GLY A 1 104 ? -7.291 1.901 2.304 1.00 96.75 104 GLY A N 1
ATOM 847 C CA . GLY A 1 104 ? -6.423 2.226 3.428 1.00 96.75 104 GLY A CA 1
ATOM 848 C C . GLY A 1 104 ? -7.250 2.642 4.645 1.00 96.75 104 GLY A C 1
ATOM 849 O O . GLY A 1 104 ? -8.450 2.918 4.530 1.00 96.75 104 GLY A O 1
ATOM 850 N N . ILE A 1 105 ? -6.616 2.694 5.811 1.00 98.00 105 ILE A N 1
ATOM 851 C CA . ILE A 1 105 ? -7.222 3.201 7.048 1.00 98.00 105 ILE A CA 1
ATOM 852 C C . ILE A 1 105 ? -6.253 4.123 7.777 1.00 98.00 105 ILE A C 1
ATOM 854 O O . ILE A 1 105 ? -5.047 3.915 7.726 1.00 98.00 105 ILE A O 1
ATOM 858 N N . SER A 1 106 ? -6.772 5.118 8.484 1.00 97.88 106 SER A N 1
ATOM 859 C CA . SER A 1 106 ? -6.022 5.910 9.457 1.00 97.88 106 SER A CA 1
ATOM 860 C C . SER A 1 106 ? -6.751 5.932 10.792 1.00 97.88 106 SER A C 1
ATOM 862 O O . SER A 1 106 ? -7.984 5.908 10.829 1.00 97.88 106 SER A O 1
ATOM 864 N N . PHE A 1 107 ? -5.980 5.992 11.874 1.00 97.62 107 PHE A N 1
ATOM 865 C CA . PHE A 1 107 ? -6.489 6.112 13.241 1.00 97.62 107 PHE A CA 1
ATOM 866 C C . PHE A 1 107 ? -6.554 7.562 13.749 1.00 97.62 107 PHE A C 1
ATOM 868 O O . PHE A 1 107 ? -7.017 7.810 14.858 1.00 97.62 107 PHE A O 1
ATOM 875 N N . ASP A 1 108 ? -6.109 8.526 12.947 1.00 95.56 108 ASP A N 1
ATOM 876 C CA . ASP A 1 108 ? -6.200 9.957 13.233 1.00 95.56 108 ASP A CA 1
ATOM 877 C C . ASP A 1 108 ? -6.621 10.748 11.985 1.00 95.56 108 ASP A C 1
ATOM 879 O O . ASP A 1 108 ? -6.363 10.330 10.850 1.00 95.56 108 ASP A O 1
ATOM 883 N N . SER A 1 109 ? -7.250 11.908 12.201 1.00 93.44 109 SER A N 1
ATOM 884 C CA . SER A 1 109 ? -7.726 12.805 11.134 1.00 93.44 109 SER A CA 1
ATOM 885 C C . SER A 1 109 ? -6.596 13.467 10.351 1.00 93.44 109 SER A C 1
ATOM 887 O O . SER A 1 109 ? -6.808 13.942 9.240 1.00 93.44 109 SER A O 1
ATOM 889 N N . GLU A 1 110 ? -5.396 13.512 10.933 1.00 92.94 110 GLU A N 1
ATOM 890 C CA . GLU A 1 110 ? -4.214 14.120 10.335 1.00 92.94 110 GLU A CA 1
ATOM 891 C C . GLU A 1 110 ? -3.446 13.142 9.434 1.00 92.94 110 GLU A C 1
ATOM 893 O O . GLU A 1 110 ? -2.467 13.562 8.810 1.00 92.94 110 GLU A O 1
ATOM 898 N N . PHE A 1 111 ? -3.901 11.884 9.345 1.00 95.56 111 PHE A N 1
ATOM 899 C CA . PHE A 1 111 ? -3.308 10.779 8.586 1.00 95.56 111 PHE A CA 1
ATOM 900 C C . PHE A 1 111 ? -1.873 10.421 8.989 1.00 95.56 111 PHE A C 1
ATOM 902 O O . PHE A 1 111 ? -1.144 9.814 8.203 1.00 95.56 111 PHE A O 1
ATOM 909 N N . LYS A 1 112 ? -1.467 10.753 10.219 1.00 95.00 112 LYS A N 1
ATOM 910 C CA . LYS A 1 112 ? -0.135 10.413 10.746 1.00 95.00 112 LYS A CA 1
ATOM 911 C C . LYS A 1 112 ? 0.015 8.909 10.987 1.00 95.00 112 LYS A C 1
ATOM 913 O O . LYS A 1 112 ? 1.114 8.375 10.873 1.00 95.00 112 LYS A O 1
ATOM 918 N N . LEU A 1 113 ? -1.091 8.239 11.296 1.00 96.88 113 LEU A N 1
ATOM 919 C CA . LEU A 1 113 ? -1.229 6.806 11.552 1.00 96.88 113 LEU A CA 1
ATOM 920 C C . LEU A 1 113 ? -1.965 6.113 10.399 1.00 96.88 113 LEU A C 1
ATOM 922 O O . LEU A 1 113 ? -2.741 5.178 10.612 1.00 96.88 113 LEU A O 1
ATOM 926 N N . ALA A 1 114 ? -1.755 6.602 9.174 1.00 97.62 114 ALA A N 1
ATOM 927 C CA . ALA A 1 114 ? -2.347 6.035 7.976 1.00 97.62 114 ALA A CA 1
ATOM 928 C C . ALA A 1 114 ? -1.583 4.796 7.494 1.00 97.62 114 ALA A C 1
ATOM 930 O O . ALA A 1 114 ? -0.357 4.780 7.412 1.00 97.62 114 ALA A O 1
ATOM 931 N N . ILE A 1 115 ? -2.344 3.771 7.131 1.00 97.94 115 ILE A N 1
ATOM 932 C CA . ILE A 1 115 ? -1.883 2.499 6.591 1.00 97.94 115 ILE A CA 1
ATOM 933 C C . ILE A 1 115 ? -2.563 2.323 5.236 1.00 97.94 115 ILE A C 1
ATOM 935 O O . ILE A 1 115 ? -3.795 2.322 5.140 1.00 97.94 115 ILE A O 1
ATOM 939 N N . THR A 1 116 ? -1.767 2.205 4.180 1.00 96.50 116 THR A N 1
ATOM 940 C CA . THR A 1 116 ? -2.266 2.050 2.808 1.00 96.50 116 THR A CA 1
ATOM 941 C C . THR A 1 116 ? -2.971 0.708 2.606 1.00 96.50 116 THR A C 1
ATOM 943 O O . THR A 1 116 ? -2.778 -0.248 3.362 1.00 96.50 116 THR A O 1
ATOM 946 N N . GLU A 1 117 ? -3.778 0.605 1.546 1.00 94.69 117 GLU A N 1
ATOM 947 C CA . GLU A 1 117 ? -4.345 -0.679 1.113 1.00 94.69 117 GLU A CA 1
ATOM 948 C C . GLU A 1 117 ? -3.237 -1.733 0.921 1.00 94.69 117 GLU A C 1
ATOM 950 O O . GLU A 1 117 ? -3.374 -2.889 1.330 1.00 94.69 117 GLU A O 1
ATOM 955 N N . GLN A 1 118 ? -2.122 -1.322 0.316 1.00 93.38 118 GLN A N 1
ATOM 956 C CA . GLN A 1 118 ? -0.972 -2.166 0.020 1.00 93.38 118 GLN A CA 1
ATOM 957 C C . GLN A 1 118 ? -0.340 -2.682 1.311 1.00 93.38 118 GLN A C 1
ATOM 959 O O . GLN A 1 118 ? -0.114 -3.883 1.421 1.00 93.38 118 GLN A O 1
ATOM 964 N N . GLU A 1 119 ? -0.126 -1.826 2.312 1.00 95.38 119 GLU A N 1
ATOM 965 C CA . GLU A 1 119 ? 0.413 -2.234 3.615 1.00 95.38 119 GLU A CA 1
ATOM 966 C C . GLU A 1 119 ? -0.542 -3.171 4.372 1.00 95.38 119 GLU A C 1
ATOM 968 O O . GLU A 1 119 ? -0.088 -4.178 4.923 1.00 95.38 119 GLU A O 1
ATOM 973 N N . LEU A 1 120 ? -1.855 -2.900 4.359 1.00 95.56 120 LEU A N 1
ATOM 974 C CA . LEU A 1 120 ? -2.866 -3.771 4.977 1.00 95.56 120 LEU A CA 1
ATOM 975 C C . LEU A 1 120 ? -2.829 -5.183 4.384 1.00 95.56 120 LEU A C 1
ATOM 977 O O . LEU A 1 120 ? -2.830 -6.173 5.124 1.00 95.56 120 LEU A O 1
ATOM 981 N N . ASN A 1 121 ? -2.779 -5.275 3.055 1.00 91.25 121 ASN A N 1
ATOM 982 C CA . ASN A 1 121 ? -2.771 -6.544 2.333 1.00 91.25 121 ASN A CA 1
ATOM 983 C C . ASN A 1 121 ? -1.415 -7.260 2.454 1.00 91.25 121 ASN A C 1
ATOM 985 O O . ASN A 1 121 ? -1.374 -8.449 2.778 1.00 91.25 121 ASN A O 1
ATOM 989 N N . ALA A 1 122 ? -0.303 -6.541 2.278 1.00 90.75 122 ALA A N 1
ATOM 990 C CA . ALA A 1 122 ? 1.052 -7.092 2.337 1.00 90.75 122 ALA A CA 1
ATOM 991 C C . ALA A 1 122 ? 1.475 -7.543 3.740 1.00 90.75 122 ALA A C 1
ATOM 993 O O . ALA A 1 122 ? 2.430 -8.299 3.859 1.00 90.75 122 ALA A O 1
ATOM 994 N N . ASN A 1 123 ? 0.775 -7.124 4.797 1.00 93.38 123 ASN A N 1
ATOM 995 C CA . ASN A 1 123 ? 1.056 -7.553 6.171 1.00 93.38 123 ASN A CA 1
ATOM 996 C C . ASN A 1 123 ? -0.069 -8.404 6.774 1.00 93.38 123 ASN A C 1
ATOM 998 O O . ASN A 1 123 ? -0.072 -8.659 7.977 1.00 93.38 123 ASN A O 1
ATOM 1002 N N . ALA A 1 124 ? -1.023 -8.864 5.951 1.00 94.00 124 ALA A N 1
ATOM 1003 C CA . ALA A 1 124 ? -2.145 -9.693 6.396 1.00 94.00 124 ALA A CA 1
ATOM 1004 C C . ALA A 1 124 ? -2.901 -9.081 7.595 1.00 94.00 124 ALA A C 1
ATOM 1006 O O . ALA A 1 124 ? -3.340 -9.795 8.499 1.00 94.00 124 ALA A O 1
ATOM 1007 N N . LEU A 1 125 ? -3.053 -7.752 7.618 1.00 96.31 125 LEU A N 1
ATOM 1008 C CA . LEU A 1 125 ? -3.686 -7.037 8.733 1.00 96.31 125 LEU A CA 1
ATOM 1009 C C . LEU A 1 125 ? -5.193 -7.313 8.805 1.00 96.31 125 LEU A C 1
ATOM 1011 O O . LEU A 1 125 ? -5.793 -7.243 9.875 1.00 96.31 125 LEU A O 1
ATOM 1015 N N . LEU A 1 126 ? -5.796 -7.681 7.671 1.00 96.44 126 LEU A N 1
ATOM 1016 C CA . LEU A 1 126 ? -7.219 -7.998 7.535 1.00 96.44 126 LEU A CA 1
ATOM 1017 C C . LEU A 1 126 ? -7.479 -9.494 7.246 1.00 96.44 126 LEU A C 1
ATOM 1019 O O . LEU A 1 126 ? -8.471 -9.841 6.595 1.00 96.44 126 LEU A O 1
ATOM 1023 N N . TYR A 1 127 ? -6.585 -10.381 7.702 1.00 94.12 127 TYR A N 1
ATOM 1024 C CA . TYR A 1 127 ? -6.629 -11.825 7.445 1.00 94.12 127 TYR A CA 1
ATOM 1025 C C . TYR A 1 127 ? -6.582 -12.655 8.738 1.00 94.12 127 TYR A C 1
ATOM 1027 O O . TYR A 1 127 ? -5.583 -12.646 9.457 1.00 94.12 127 TYR A O 1
ATOM 1035 N N . ASN A 1 128 ? -7.618 -13.472 8.970 1.00 94.25 128 ASN A N 1
ATOM 1036 C CA . ASN A 1 128 ? -7.727 -14.363 10.137 1.00 94.25 128 ASN A CA 1
ATOM 1037 C C . ASN A 1 128 ? -7.831 -15.845 9.732 1.00 94.25 128 ASN A C 1
ATOM 1039 O O . ASN A 1 128 ? -8.647 -16.589 10.271 1.00 94.25 128 ASN A O 1
ATOM 1043 N N . GLY A 1 129 ? -7.011 -16.283 8.776 1.00 90.62 129 GLY A N 1
ATOM 1044 C CA . GLY A 1 129 ? -6.939 -17.691 8.377 1.00 90.62 129 GLY A CA 1
ATOM 1045 C C . GLY A 1 129 ? -7.922 -18.099 7.276 1.00 90.62 129 GLY A C 1
ATOM 1046 O O . GLY A 1 129 ? -8.782 -17.332 6.836 1.00 90.62 129 GLY A O 1
ATOM 1047 N N . ASN A 1 130 ? -7.769 -19.339 6.805 1.00 88.25 130 ASN A N 1
ATOM 1048 C CA . ASN A 1 130 ? -8.512 -19.864 5.659 1.00 88.25 130 ASN A CA 1
ATOM 1049 C C . ASN A 1 130 ? -9.980 -20.230 5.975 1.00 88.25 130 ASN A C 1
ATOM 1051 O O . ASN A 1 130 ? -10.780 -20.351 5.046 1.00 88.25 130 ASN A O 1
ATOM 1055 N N . THR A 1 131 ? -10.347 -20.341 7.253 1.00 94.06 131 THR A N 1
ATOM 1056 C CA . THR A 1 131 ? -11.709 -20.646 7.721 1.00 94.06 131 THR A CA 1
ATOM 1057 C C . THR A 1 131 ? -12.606 -19.413 7.831 1.00 94.06 131 THR A C 1
ATOM 1059 O O . THR A 1 131 ? -13.825 -19.546 7.879 1.00 94.06 131 THR A O 1
ATOM 1062 N N . VAL A 1 132 ? -12.035 -18.203 7.825 1.00 95.25 132 VAL A N 1
ATOM 1063 C CA . VAL A 1 132 ? -12.794 -16.944 7.832 1.00 95.25 132 VAL A CA 1
ATOM 1064 C C . VAL A 1 132 ? -12.946 -16.462 6.383 1.00 95.25 132 VAL A C 1
ATOM 1066 O O . VAL A 1 132 ? -11.940 -16.132 5.757 1.00 95.25 132 VAL A O 1
ATOM 1069 N N . PRO A 1 133 ? -14.156 -16.442 5.791 1.00 94.75 133 PRO A N 1
ATOM 1070 C CA . PRO A 1 133 ? -14.324 -16.169 4.357 1.00 94.75 133 PRO A CA 1
ATOM 1071 C C . PRO A 1 133 ? -14.282 -14.675 3.997 1.00 94.75 133 PRO A C 1
ATOM 1073 O O . PRO A 1 133 ? -14.145 -14.327 2.823 1.00 94.75 133 PRO A O 1
ATOM 1076 N N . HIS A 1 134 ? -14.392 -13.795 4.992 1.00 96.62 134 HIS A N 1
ATOM 1077 C CA . HIS A 1 134 ? -14.408 -12.343 4.838 1.00 96.62 134 HIS A CA 1
ATOM 1078 C C . HIS A 1 134 ? -13.149 -11.694 5.429 1.00 96.62 134 HIS A C 1
ATOM 1080 O O . HIS A 1 134 ? -12.396 -12.328 6.171 1.00 96.62 134 HIS A O 1
ATOM 1086 N N . ALA A 1 135 ? -12.900 -10.434 5.079 1.00 96.44 135 ALA A N 1
ATOM 1087 C CA . ALA A 1 135 ? -11.835 -9.645 5.685 1.00 96.44 135 ALA A CA 1
ATOM 1088 C C . 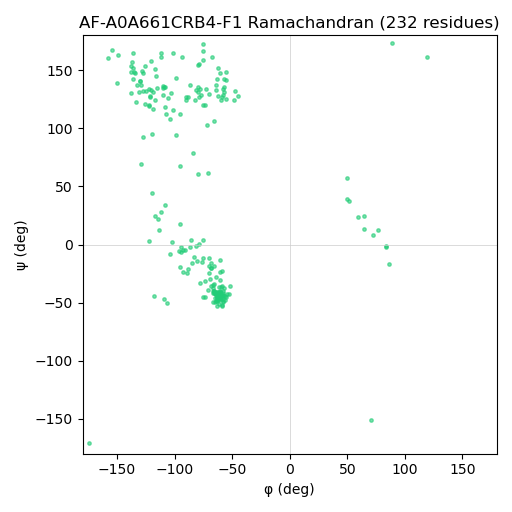ALA A 1 135 ? -12.121 -9.444 7.181 1.00 96.44 135 ALA A C 1
ATOM 1090 O O . ALA A 1 135 ? -13.255 -9.183 7.574 1.00 96.44 135 ALA A O 1
ATOM 1091 N N . LYS A 1 136 ? -11.108 -9.574 8.034 1.00 96.88 136 LYS A N 1
ATOM 1092 C CA . LYS A 1 136 ? -11.268 -9.418 9.484 1.00 96.88 136 LYS A CA 1
ATOM 1093 C C . LYS A 1 136 ? -9.980 -8.903 10.095 1.00 96.88 136 LYS A C 1
ATOM 1095 O O . LYS A 1 136 ? -8.912 -9.359 9.717 1.00 96.88 136 LYS A O 1
ATOM 1100 N N . ILE A 1 137 ? -10.087 -7.973 11.039 1.00 97.12 137 ILE A N 1
ATOM 1101 C CA . ILE A 1 137 ? -8.926 -7.416 11.734 1.00 97.12 137 ILE A CA 1
ATOM 1102 C C . ILE A 1 137 ? -8.161 -8.531 12.457 1.00 97.12 137 ILE A C 1
ATOM 1104 O O . ILE A 1 137 ? -8.702 -9.246 13.309 1.00 97.12 137 ILE A O 1
ATOM 1108 N N . ASN A 1 138 ? -6.874 -8.632 12.136 1.00 97.19 138 ASN A N 1
ATOM 1109 C CA . ASN A 1 138 ? -5.918 -9.481 12.821 1.00 97.19 138 ASN A CA 1
ATOM 1110 C C . ASN A 1 138 ? -5.117 -8.635 13.813 1.00 97.19 138 ASN A C 1
ATOM 1112 O O . ASN A 1 138 ? -4.112 -8.020 13.459 1.00 97.19 138 ASN A O 1
ATOM 1116 N N . LYS A 1 139 ? -5.567 -8.596 15.070 1.00 96.88 139 LYS A N 1
ATOM 1117 C CA . LYS A 1 139 ? -4.963 -7.757 16.117 1.00 96.88 139 LYS A CA 1
ATOM 1118 C C . LYS A 1 139 ? -3.486 -8.066 16.366 1.00 96.88 139 LYS A C 1
ATOM 1120 O O . LYS A 1 139 ? -2.712 -7.149 16.620 1.00 96.88 139 LYS A O 1
ATOM 1125 N N . THR A 1 140 ? -3.090 -9.335 16.265 1.00 96.25 140 THR A N 1
ATOM 1126 C CA . THR A 1 140 ? -1.690 -9.750 16.418 1.00 96.25 140 THR A CA 1
ATOM 1127 C C . THR A 1 140 ? -0.830 -9.139 15.319 1.00 96.25 140 THR A C 1
ATOM 1129 O O . THR A 1 140 ? 0.183 -8.507 15.616 1.00 96.25 140 THR A O 1
ATOM 1132 N N . ASN A 1 141 ? -1.266 -9.253 14.062 1.00 96.12 141 ASN A N 1
ATOM 1133 C CA . ASN A 1 141 ? -0.543 -8.669 12.935 1.00 96.12 141 ASN A CA 1
ATOM 1134 C C . ASN A 1 141 ? -0.536 -7.140 13.012 1.00 96.12 141 ASN A C 1
ATOM 1136 O O . ASN A 1 141 ? 0.504 -6.536 12.775 1.00 96.12 141 ASN A O 1
ATOM 1140 N N . PHE A 1 142 ? -1.652 -6.518 13.410 1.00 97.12 142 PHE A N 1
ATOM 1141 C CA . PHE A 1 142 ? -1.717 -5.075 13.649 1.00 97.12 142 PHE A CA 1
ATOM 1142 C C . PHE A 1 142 ? -0.707 -4.628 14.697 1.00 97.12 142 PHE A C 1
ATOM 1144 O O . PHE A 1 142 ? 0.038 -3.696 14.436 1.00 97.12 142 PHE A O 1
ATOM 1151 N N . LYS A 1 143 ? -0.627 -5.301 15.849 1.00 96.25 143 LYS A N 1
ATOM 1152 C CA . LYS A 1 143 ? 0.341 -4.963 16.899 1.00 96.25 143 LYS A CA 1
ATOM 1153 C C . LYS A 1 143 ? 1.779 -5.028 16.387 1.00 96.25 143 LYS A C 1
ATOM 1155 O O . LYS A 1 143 ? 2.531 -4.074 16.571 1.00 96.25 143 LYS A O 1
ATOM 1160 N N . SER A 1 144 ? 2.147 -6.119 15.718 1.00 95.31 144 SER A N 1
ATOM 1161 C CA . SER A 1 144 ? 3.495 -6.290 15.164 1.00 95.31 144 SER A CA 1
ATOM 1162 C C . SER A 1 144 ? 3.813 -5.247 14.092 1.00 95.31 144 SER A C 1
ATOM 1164 O O . SER A 1 144 ? 4.858 -4.603 14.153 1.00 95.31 144 SER A O 1
ATOM 1166 N N . PHE A 1 145 ? 2.898 -5.038 13.141 1.00 95.56 145 PHE A N 1
ATOM 1167 C CA . PHE A 1 145 ? 3.061 -4.051 12.076 1.00 95.56 145 PHE A CA 1
ATOM 1168 C C . PHE A 1 145 ? 3.144 -2.629 12.625 1.00 95.56 145 PHE A C 1
ATOM 1170 O O . PHE A 1 145 ? 4.014 -1.873 12.213 1.00 95.56 145 PHE A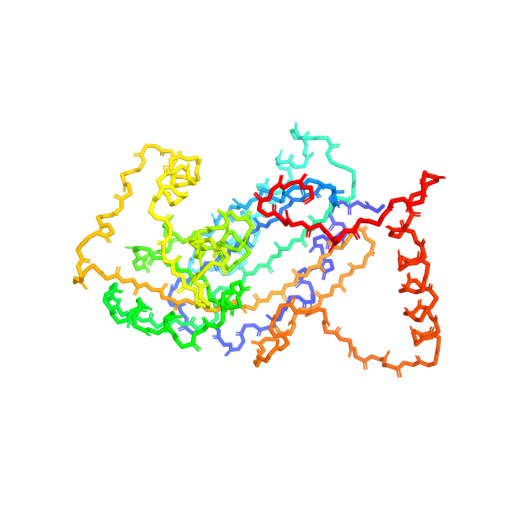 O 1
ATOM 1177 N N . PHE A 1 146 ? 2.273 -2.263 13.563 1.00 96.38 146 PHE A N 1
ATOM 1178 C CA . PHE A 1 146 ? 2.192 -0.906 14.094 1.00 96.38 146 PHE A CA 1
ATOM 1179 C C . PHE A 1 146 ? 3.455 -0.528 14.871 1.00 96.38 146 PHE A C 1
ATOM 1181 O O . PHE A 1 146 ? 3.991 0.554 14.655 1.00 96.38 146 PHE A O 1
ATOM 1188 N N . ASN A 1 147 ? 3.993 -1.446 15.683 1.00 94.88 147 ASN A N 1
ATOM 1189 C CA . ASN A 1 147 ? 5.262 -1.240 16.388 1.00 94.88 147 ASN A CA 1
ATOM 1190 C C . ASN A 1 147 ? 6.438 -1.000 15.430 1.00 94.88 147 ASN A C 1
ATOM 1192 O O . ASN A 1 147 ? 7.330 -0.211 15.733 1.00 94.88 147 ASN A O 1
ATOM 1196 N N . TRP A 1 148 ? 6.446 -1.687 14.285 1.00 94.44 148 TRP A N 1
ATOM 1197 C CA . TRP A 1 148 ? 7.462 -1.504 13.250 1.00 94.44 148 TRP A CA 1
ATOM 1198 C C . TRP A 1 148 ? 7.247 -0.210 12.451 1.00 94.44 148 TRP A C 1
ATOM 1200 O O . TRP A 1 148 ? 8.193 0.540 12.218 1.00 94.44 148 TRP A O 1
ATOM 1210 N N . ARG A 1 149 ? 6.004 0.068 12.042 1.00 95.19 149 ARG A N 1
ATOM 1211 C CA . ARG A 1 149 ? 5.655 1.161 11.127 1.00 95.19 149 ARG A CA 1
ATOM 1212 C C . ARG A 1 149 ? 5.627 2.535 11.796 1.00 95.19 149 ARG A C 1
ATOM 1214 O O . ARG A 1 149 ? 5.935 3.531 11.136 1.00 95.19 149 ARG A O 1
ATOM 1221 N N . PHE A 1 150 ? 5.241 2.579 13.070 1.00 95.12 150 PHE A N 1
ATOM 1222 C CA . PHE A 1 150 ? 5.085 3.781 13.889 1.00 95.12 150 PHE A CA 1
ATOM 1223 C C . PHE A 1 150 ? 5.840 3.604 15.216 1.00 95.12 150 PHE A C 1
ATOM 1225 O O . PHE A 1 150 ? 5.224 3.457 16.278 1.00 95.12 150 PHE A O 1
ATOM 1232 N N . PRO A 1 151 ? 7.186 3.589 15.181 1.00 92.88 151 PRO A N 1
ATOM 1233 C CA . PRO A 1 151 ? 7.979 3.407 16.388 1.00 92.88 151 PRO A CA 1
ATOM 1234 C C . PRO A 1 151 ? 7.630 4.483 17.423 1.00 92.88 151 PRO A C 1
ATOM 1236 O O . PRO A 1 151 ? 7.389 5.641 17.081 1.00 92.88 151 PRO A O 1
ATOM 1239 N N . ASN A 1 152 ? 7.601 4.095 18.698 1.00 92.12 152 ASN A N 1
ATOM 1240 C CA . ASN A 1 152 ? 7.227 4.955 19.831 1.00 92.12 152 ASN A CA 1
ATOM 1241 C C . ASN A 1 152 ? 5.770 5.455 19.825 1.00 92.12 152 ASN A C 1
ATOM 1243 O O . ASN A 1 152 ? 5.430 6.348 20.599 1.00 92.12 152 ASN A O 1
ATOM 1247 N N . THR A 1 153 ? 4.899 4.882 18.992 1.00 94.06 153 THR A N 1
ATOM 1248 C CA . THR A 1 153 ? 3.460 5.170 19.009 1.00 94.06 153 THR A CA 1
ATOM 1249 C C . THR A 1 153 ? 2.695 3.977 19.570 1.00 94.06 153 THR A C 1
ATOM 1251 O O . THR A 1 153 ? 2.944 2.831 19.202 1.00 94.06 153 THR A O 1
ATOM 1254 N N . ILE A 1 154 ? 1.736 4.241 20.457 1.00 93.31 154 ILE A N 1
ATOM 1255 C CA . ILE A 1 154 ? 0.852 3.209 21.004 1.00 93.31 154 ILE A CA 1
ATOM 1256 C C . ILE A 1 154 ? -0.239 2.902 19.972 1.00 93.31 154 ILE A C 1
ATOM 1258 O O . ILE A 1 154 ? -0.925 3.813 19.510 1.00 93.31 154 ILE A O 1
ATOM 1262 N N . LEU A 1 155 ? -0.401 1.622 19.619 1.00 95.06 155 LEU A N 1
ATOM 1263 C CA . LEU A 1 155 ? -1.514 1.164 18.785 1.00 95.06 155 LEU A CA 1
ATOM 1264 C C . LEU A 1 155 ? -2.846 1.508 19.482 1.00 95.06 155 LEU A C 1
ATOM 1266 O O . LEU A 1 155 ? -3.024 1.112 20.636 1.00 95.06 155 LEU A O 1
ATOM 1270 N N . PRO A 1 156 ? -3.785 2.191 18.801 1.00 96.50 156 PRO A N 1
ATOM 1271 C CA . PRO A 1 156 ? -5.124 2.431 19.331 1.00 96.50 156 PRO A CA 1
ATOM 1272 C C . PRO A 1 156 ? -5.843 1.139 19.721 1.00 96.50 156 PRO A C 1
ATOM 1274 O O . PRO A 1 156 ? -5.645 0.095 19.095 1.00 96.50 156 PRO A O 1
ATOM 1277 N N . ASP A 1 157 ? -6.695 1.210 20.743 1.00 97.06 157 ASP A N 1
ATOM 1278 C CA . ASP A 1 157 ? -7.392 0.035 21.257 1.00 97.06 157 ASP A CA 1
ATOM 1279 C C . ASP A 1 157 ? -8.371 -0.540 20.219 1.00 97.06 157 ASP A C 1
ATOM 1281 O O . ASP A 1 157 ? -9.444 0.004 19.968 1.00 97.06 157 ASP A O 1
ATOM 1285 N N . LEU A 1 158 ? -8.001 -1.678 19.624 1.00 97.06 158 LEU A N 1
ATOM 1286 C CA . LEU A 1 158 ? -8.820 -2.389 18.640 1.00 97.06 158 LEU A CA 1
ATOM 1287 C C . LEU A 1 158 ? -10.003 -3.150 19.274 1.00 97.06 158 LEU A C 1
ATOM 1289 O O . LEU A 1 158 ? -10.713 -3.876 18.569 1.00 97.06 158 LEU A O 1
ATOM 1293 N N . ASP A 1 159 ? -10.210 -3.035 20.586 1.00 97.19 159 ASP A N 1
ATOM 1294 C CA . ASP A 1 159 ? -11.429 -3.457 21.278 1.00 97.19 159 ASP A CA 1
ATOM 1295 C C . ASP A 1 159 ? -12.440 -2.320 21.483 1.00 97.19 159 ASP A C 1
ATOM 1297 O O . ASP A 1 159 ? -13.636 -2.602 21.606 1.00 97.19 159 ASP A O 1
ATOM 1301 N N . ASP A 1 160 ? -12.019 -1.053 21.405 1.00 97.88 160 ASP A N 1
ATOM 1302 C CA . ASP A 1 160 ? -12.926 0.092 21.487 1.00 97.88 160 ASP A CA 1
ATOM 1303 C C . ASP A 1 160 ? -13.776 0.214 20.214 1.00 97.88 160 ASP A C 1
ATOM 1305 O O . ASP A 1 160 ? -13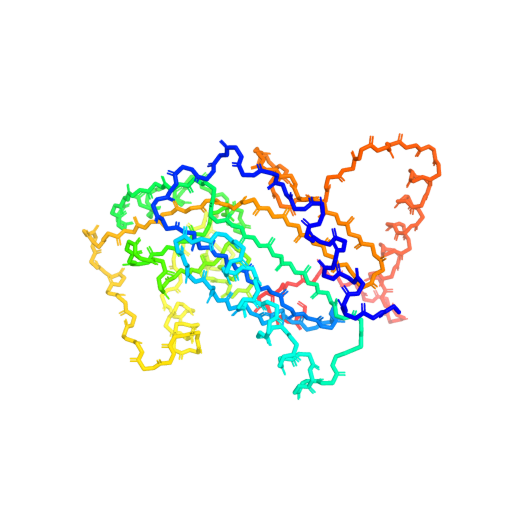.359 0.701 19.164 1.00 97.88 160 ASP A O 1
ATOM 1309 N N . LYS A 1 161 ? -15.036 -0.205 20.318 1.00 97.31 161 LYS A N 1
ATOM 1310 C CA . LYS A 1 161 ? -16.005 -0.175 19.217 1.00 97.31 161 LYS A CA 1
ATOM 1311 C C . LYS A 1 161 ? -16.380 1.232 18.751 1.00 97.31 161 LYS A C 1
ATOM 1313 O O . LYS A 1 161 ? -16.851 1.368 17.617 1.00 97.31 161 LYS A O 1
ATOM 1318 N N . ASN A 1 162 ? -16.132 2.255 19.567 1.00 97.94 162 ASN A N 1
ATOM 1319 C CA . ASN A 1 162 ? -16.374 3.659 19.241 1.00 97.94 162 ASN A CA 1
ATOM 1320 C C . ASN A 1 162 ? -15.140 4.370 18.673 1.00 97.94 162 ASN A C 1
ATOM 1322 O O . ASN A 1 162 ? -15.283 5.504 18.197 1.00 97.94 162 ASN A O 1
ATOM 1326 N N . LEU A 1 163 ? -13.976 3.706 18.667 1.00 98.12 163 LEU A N 1
ATOM 1327 C CA . LEU A 1 163 ? -12.740 4.219 18.085 1.00 98.12 163 LEU A CA 1
ATOM 1328 C C . LEU A 1 163 ? -13.009 4.760 16.680 1.00 98.12 163 LEU A C 1
ATOM 1330 O O . LEU A 1 163 ? -13.537 4.054 15.818 1.00 98.12 163 LEU A O 1
ATOM 1334 N N . GLN A 1 164 ? -12.658 6.023 16.455 1.00 98.19 164 GLN A N 1
ATOM 1335 C CA . GLN A 1 164 ? -12.835 6.672 15.162 1.00 98.19 164 GLN A CA 1
ATOM 1336 C C . GLN A 1 164 ? -11.741 6.232 14.189 1.00 98.19 164 GLN A C 1
ATOM 1338 O O . GLN A 1 164 ? -10.558 6.230 14.522 1.00 98.19 164 GLN A O 1
ATOM 1343 N N . LEU A 1 165 ? -12.151 5.893 12.971 1.00 97.50 165 LEU A N 1
ATOM 1344 C CA . LEU A 1 165 ? -11.293 5.525 11.855 1.00 97.50 165 LEU A CA 1
ATOM 1345 C C . LEU A 1 165 ? -11.605 6.387 10.637 1.00 97.50 165 LEU A C 1
ATOM 1347 O O . LEU A 1 165 ? -12.740 6.815 10.419 1.00 97.50 165 LEU A O 1
ATOM 1351 N N . TYR A 1 166 ? -10.597 6.546 9.791 1.00 97.75 166 TYR A N 1
ATOM 1352 C CA . TYR A 1 166 ? -10.698 7.212 8.500 1.00 97.75 166 TYR A CA 1
ATOM 1353 C C . TYR A 1 166 ? -10.322 6.202 7.422 1.00 97.75 166 TYR A C 1
ATOM 1355 O O . TYR A 1 166 ? -9.144 5.980 7.150 1.00 97.75 166 TYR A O 1
ATOM 1363 N N . ALA A 1 167 ? -11.317 5.544 6.827 1.00 97.25 167 ALA A N 1
ATOM 1364 C CA . ALA A 1 167 ? -11.088 4.650 5.697 1.00 97.25 167 ALA A CA 1
ATOM 1365 C C . ALA A 1 167 ? -10.947 5.477 4.417 1.00 97.25 167 ALA A C 1
ATOM 1367 O O . ALA A 1 167 ? -11.791 6.332 4.147 1.00 97.25 167 ALA A O 1
ATOM 1368 N N . PHE A 1 168 ? -9.918 5.220 3.614 1.00 95.12 168 PHE A N 1
ATOM 1369 C CA . PHE A 1 168 ? -9.618 6.042 2.444 1.00 95.12 168 PHE A CA 1
ATOM 1370 C C . PHE A 1 168 ? -9.254 5.235 1.198 1.00 95.12 168 PHE A C 1
ATOM 1372 O O . PHE A 1 168 ? -8.813 4.089 1.272 1.00 95.12 168 PHE A O 1
ATOM 1379 N N . THR A 1 169 ? -9.435 5.859 0.037 1.00 93.56 169 THR A N 1
ATOM 1380 C CA . THR A 1 169 ? -8.888 5.405 -1.249 1.00 93.56 169 THR A CA 1
ATOM 1381 C C . THR A 1 169 ? -7.825 6.381 -1.728 1.00 93.56 169 THR A C 1
ATOM 1383 O O . THR A 1 169 ? -7.794 7.535 -1.294 1.00 93.56 169 THR A O 1
ATOM 1386 N N . THR A 1 170 ? -6.980 5.941 -2.651 1.00 93.31 170 THR A N 1
ATOM 1387 C CA . THR A 1 170 ? -5.900 6.743 -3.226 1.00 93.31 170 THR A CA 1
ATOM 1388 C C . THR A 1 170 ? -6.046 6.888 -4.737 1.00 93.31 170 THR A C 1
ATOM 1390 O O . THR A 1 170 ? -6.710 6.092 -5.400 1.00 93.31 170 THR A O 1
ATOM 1393 N N . ILE A 1 171 ? -5.413 7.925 -5.276 1.00 92.50 171 ILE A N 1
ATOM 1394 C CA . ILE A 1 171 ? -5.037 8.027 -6.689 1.00 92.50 171 ILE A CA 1
ATOM 1395 C C . ILE A 1 171 ? -3.521 8.096 -6.762 1.00 92.50 171 ILE A C 1
ATOM 1397 O O . ILE A 1 171 ? -2.886 8.598 -5.834 1.00 92.50 171 ILE A O 1
ATOM 1401 N N . GLY A 1 172 ? -2.921 7.619 -7.845 1.00 94.56 172 GLY A N 1
ATOM 1402 C CA . GLY A 1 172 ? -1.471 7.634 -7.909 1.00 94.56 172 GLY A CA 1
ATOM 1403 C C . GLY A 1 172 ? -0.873 7.201 -9.224 1.00 94.56 172 GLY A C 1
ATOM 1404 O O . GLY A 1 172 ? -1.544 7.033 -10.243 1.00 94.56 172 GLY A O 1
ATOM 1405 N N . ILE A 1 173 ? 0.437 7.042 -9.158 1.00 96.19 173 ILE A N 1
ATOM 1406 C CA . ILE A 1 173 ? 1.314 6.724 -10.267 1.00 96.19 173 ILE A CA 1
ATOM 1407 C C . ILE A 1 173 ? 2.335 5.690 -9.805 1.00 96.19 173 ILE A C 1
ATOM 1409 O O . ILE A 1 173 ? 2.735 5.662 -8.638 1.00 96.19 173 ILE A O 1
ATOM 1413 N N . PHE A 1 174 ? 2.752 4.841 -10.727 1.00 96.88 174 PHE A N 1
ATOM 1414 C CA . PHE A 1 174 ? 3.749 3.810 -10.505 1.00 96.88 174 PHE A CA 1
ATOM 1415 C C . PHE A 1 174 ? 4.808 3.882 -11.600 1.00 96.88 174 PHE A C 1
ATOM 1417 O O . PHE A 1 174 ? 4.470 4.102 -12.759 1.00 96.88 174 PHE A O 1
ATOM 1424 N N . ASP A 1 175 ? 6.070 3.682 -11.252 1.00 96.50 175 ASP A N 1
ATOM 1425 C CA . ASP A 1 175 ? 7.169 3.557 -12.200 1.00 96.50 175 ASP A CA 1
ATOM 1426 C C . ASP A 1 175 ? 8.003 2.313 -11.860 1.00 96.50 175 ASP A C 1
ATOM 1428 O O . ASP A 1 175 ? 8.349 2.098 -10.699 1.00 96.50 175 ASP A O 1
ATOM 1432 N N . ASP A 1 176 ? 8.283 1.480 -12.866 1.00 94.25 176 ASP A N 1
ATOM 1433 C CA . ASP A 1 176 ? 9.005 0.201 -12.735 1.00 94.25 176 ASP A CA 1
ATOM 1434 C C . ASP A 1 176 ? 10.518 0.314 -13.012 1.00 94.25 176 ASP A C 1
ATOM 1436 O O . ASP A 1 176 ? 11.191 -0.677 -13.299 1.00 94.25 176 ASP A O 1
ATOM 1440 N N . GLY A 1 177 ? 11.057 1.533 -12.975 1.00 92.75 177 GLY A N 1
ATOM 1441 C CA . GLY A 1 177 ? 12.444 1.852 -13.307 1.00 92.75 177 GLY A CA 1
ATOM 1442 C C . GLY A 1 177 ? 12.672 2.090 -14.803 1.00 92.75 177 GLY A C 1
ATOM 1443 O O . GLY A 1 177 ? 13.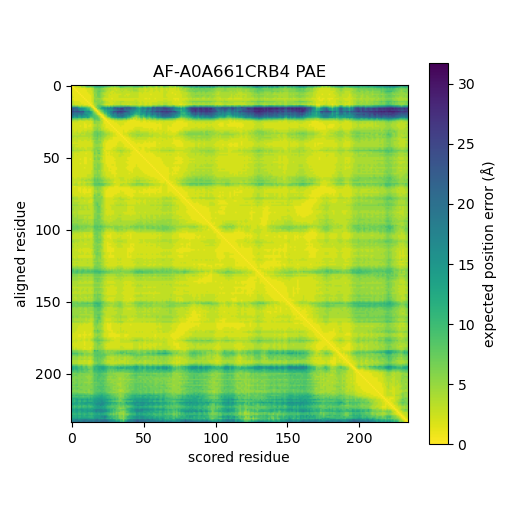682 2.689 -15.179 1.00 92.75 177 GLY A O 1
ATOM 1444 N N . SER A 1 178 ? 11.732 1.672 -15.659 1.00 90.56 178 SER A N 1
ATOM 1445 C CA . SER A 1 178 ? 11.797 1.867 -17.114 1.00 90.56 178 SER A CA 1
ATOM 1446 C C . SER A 1 178 ? 10.644 2.719 -17.636 1.00 90.56 178 SER A C 1
ATOM 1448 O O . SER A 1 178 ? 10.850 3.628 -18.439 1.00 90.56 178 SER A O 1
ATOM 1450 N N . ASN A 1 179 ? 9.432 2.437 -17.169 1.00 91.69 179 ASN A N 1
ATOM 1451 C CA . ASN A 1 179 ? 8.190 3.017 -17.646 1.00 91.69 179 ASN A CA 1
ATOM 1452 C C . ASN A 1 179 ? 7.368 3.567 -16.487 1.00 91.69 179 ASN A C 1
ATOM 1454 O O . ASN A 1 179 ? 7.350 3.021 -15.385 1.00 91.69 179 ASN A O 1
ATOM 1458 N N . THR A 1 180 ? 6.608 4.614 -16.791 1.00 94.75 180 THR A N 1
ATOM 1459 C CA . THR A 1 180 ? 5.710 5.273 -15.848 1.00 94.75 180 THR A CA 1
ATOM 1460 C C . THR A 1 180 ? 4.258 4.988 -16.224 1.00 94.75 180 THR A C 1
ATOM 1462 O O . THR A 1 180 ? 3.883 5.095 -17.390 1.00 94.75 180 THR A O 1
ATOM 1465 N N . TYR A 1 181 ? 3.428 4.665 -15.235 1.00 94.31 181 TYR A N 1
ATOM 1466 C CA . TYR A 1 181 ? 2.028 4.297 -15.408 1.00 94.31 181 TYR A CA 1
ATOM 1467 C C . TYR A 1 181 ? 1.148 5.034 -14.405 1.00 94.31 181 TYR A C 1
ATOM 1469 O O . TYR A 1 181 ? 1.296 4.874 -13.191 1.00 94.31 181 TYR A O 1
ATOM 1477 N N . GLN A 1 182 ? 0.162 5.778 -14.902 1.00 94.06 182 GLN A N 1
ATOM 1478 C CA . GLN A 1 182 ? -0.968 6.185 -14.068 1.00 94.06 182 GLN A CA 1
ATOM 1479 C C . GLN A 1 182 ? -1.701 4.948 -13.548 1.00 94.06 182 GLN A C 1
ATOM 1481 O O . GLN A 1 182 ? -1.770 3.923 -14.231 1.00 94.06 182 GLN A O 1
ATOM 1486 N N . LEU A 1 183 ? -2.267 5.052 -12.350 1.00 93.94 183 LEU A N 1
ATOM 1487 C CA . LEU A 1 183 ? -3.086 3.996 -11.776 1.00 93.94 183 LEU A CA 1
ATOM 1488 C C . LEU A 1 183 ? -4.571 4.301 -11.971 1.00 93.94 183 LEU A C 1
ATOM 1490 O O . LEU A 1 183 ? -4.999 5.450 -11.886 1.00 93.94 183 LEU A O 1
ATOM 1494 N N . GLU A 1 184 ? -5.360 3.262 -12.220 1.00 92.38 184 GLU A N 1
ATOM 1495 C CA . GLU A 1 184 ? -6.816 3.356 -12.267 1.00 92.38 184 GLU A CA 1
ATOM 1496 C C . GLU A 1 184 ? -7.357 3.892 -10.934 1.00 92.38 184 GLU A C 1
ATOM 1498 O O . GLU A 1 184 ? -6.960 3.445 -9.855 1.00 92.38 184 GLU A O 1
ATOM 1503 N N . GLU A 1 185 ? -8.275 4.854 -11.006 1.00 86.19 185 GLU A N 1
ATOM 1504 C CA . GLU A 1 185 ? -8.757 5.603 -9.834 1.00 86.19 185 GLU A CA 1
ATOM 1505 C C . GLU A 1 185 ? -10.018 4.981 -9.217 1.00 86.19 185 GLU A C 1
ATOM 1507 O O . GLU A 1 185 ? -10.326 5.194 -8.042 1.00 86.19 185 GLU A O 1
ATOM 1512 N N . HIS A 1 186 ? -10.787 4.223 -10.005 1.00 81.88 186 HIS A N 1
ATOM 1513 C CA . HIS A 1 186 ? -12.170 3.884 -9.673 1.00 81.88 186 HIS A CA 1
ATOM 1514 C C . HIS A 1 186 ? -12.523 2.412 -9.915 1.00 81.88 186 HIS A C 1
ATOM 1516 O O . HIS A 1 186 ? -12.024 1.743 -10.820 1.00 81.88 186 HIS A O 1
ATOM 1522 N N . GLY A 1 187 ? -13.490 1.935 -9.130 1.00 82.69 187 GLY A N 1
ATOM 1523 C CA . GLY A 1 187 ? -14.118 0.634 -9.319 1.00 82.69 187 GLY A CA 1
ATOM 1524 C C . GLY A 1 187 ? -13.207 -0.545 -8.982 1.00 82.69 187 GLY A C 1
ATOM 1525 O O . GLY A 1 187 ? -12.341 -0.477 -8.115 1.00 82.69 187 GLY A O 1
ATOM 1526 N N . ARG A 1 188 ? -13.439 -1.674 -9.656 1.00 83.19 188 ARG A N 1
ATOM 1527 C CA . ARG A 1 188 ? -12.710 -2.929 -9.393 1.00 83.19 188 ARG A CA 1
ATOM 1528 C C . ARG A 1 188 ? -11.248 -2.879 -9.833 1.00 83.19 188 ARG A C 1
ATOM 1530 O O . ARG A 1 188 ? -10.455 -3.678 -9.353 1.00 83.19 188 ARG A O 1
ATOM 1537 N N . ASN A 1 189 ? -10.914 -1.932 -10.705 1.00 87.62 189 ASN A N 1
ATOM 1538 C CA . ASN A 1 189 ? -9.587 -1.811 -11.287 1.00 87.62 189 ASN A CA 1
ATOM 1539 C C . ASN A 1 189 ? -8.682 -0.867 -10.491 1.00 87.62 189 ASN A C 1
ATOM 1541 O O . ASN A 1 189 ? -7.515 -0.763 -10.845 1.00 87.62 189 ASN A O 1
ATOM 1545 N N . THR A 1 190 ? -9.178 -0.190 -9.441 1.00 87.00 190 THR A N 1
ATOM 1546 C CA . THR A 1 190 ? -8.398 0.794 -8.669 1.00 87.00 190 THR A CA 1
ATOM 1547 C C . THR A 1 190 ? -6.999 0.271 -8.351 1.00 87.00 190 THR A C 1
ATOM 1549 O O . THR A 1 190 ? -6.870 -0.828 -7.827 1.00 87.00 190 THR A O 1
ATOM 1552 N N . GLY A 1 191 ? -5.948 1.027 -8.658 1.00 87.38 191 GLY A N 1
ATOM 1553 C CA . GLY A 1 191 ? -4.563 0.622 -8.404 1.00 87.38 191 GLY A CA 1
ATOM 1554 C C . GLY A 1 191 ? -3.922 -0.278 -9.469 1.00 87.38 191 GLY A C 1
ATOM 1555 O O . GLY A 1 191 ? -2.750 -0.619 -9.308 1.00 87.38 191 GLY A O 1
ATOM 1556 N N . TYR A 1 192 ? -4.637 -0.656 -10.535 1.00 91.25 192 TYR A N 1
ATOM 1557 C CA . TYR A 1 192 ? -4.051 -1.278 -11.731 1.00 91.25 192 TYR A CA 1
ATOM 1558 C C . TYR A 1 192 ? -3.413 -0.227 -12.636 1.00 91.25 192 TYR A C 1
ATOM 1560 O O . TYR A 1 192 ? -3.815 0.933 -12.617 1.00 91.25 192 TYR A O 1
ATOM 1568 N N . ARG A 1 193 ? -2.430 -0.635 -13.447 1.00 92.38 193 ARG A N 1
ATOM 1569 C CA . ARG A 1 193 ? -1.836 0.239 -14.469 1.00 92.38 193 ARG A CA 1
ATOM 1570 C C . ARG A 1 193 ? -2.917 0.624 -15.476 1.00 92.38 193 ARG A C 1
ATOM 1572 O O . ARG A 1 193 ? -3.580 -0.249 -16.034 1.00 92.38 193 ARG A O 1
ATOM 1579 N N . LYS A 1 194 ? -3.068 1.919 -15.725 1.00 90.50 194 LYS A N 1
ATOM 1580 C CA . LYS A 1 194 ? -3.960 2.441 -16.754 1.00 90.50 194 LYS A CA 1
ATOM 1581 C C . LYS A 1 194 ? -3.339 2.191 -18.124 1.00 90.50 194 LYS A C 1
ATOM 1583 O O . LYS A 1 194 ? -2.246 2.674 -18.411 1.00 90.50 194 LYS A O 1
ATOM 1588 N N . ILE A 1 195 ? -4.038 1.440 -18.969 1.00 85.38 195 ILE A N 1
ATOM 1589 C CA . ILE A 1 195 ? -3.587 1.104 -20.324 1.00 85.38 195 ILE A CA 1
ATOM 1590 C C . ILE A 1 195 ? -4.430 1.901 -21.316 1.00 85.38 195 ILE A C 1
ATOM 1592 O O . ILE A 1 195 ? -5.627 1.667 -21.450 1.00 85.38 195 ILE A O 1
ATOM 1596 N N . SER A 1 196 ? -3.810 2.855 -22.011 1.00 79.00 196 SER A N 1
ATOM 1597 C CA . SER A 1 196 ? -4.498 3.728 -22.973 1.00 79.00 196 SER A CA 1
ATOM 1598 C C . SER A 1 196 ? -4.540 3.169 -24.398 1.00 79.00 196 SER A C 1
ATOM 1600 O O . SER A 1 196 ? -5.439 3.524 -25.155 1.00 79.00 196 SER A O 1
ATOM 1602 N N . ASN A 1 197 ? -3.598 2.296 -24.774 1.00 83.12 197 ASN A N 1
ATOM 1603 C CA . ASN A 1 197 ? -3.495 1.752 -26.129 1.00 83.12 197 ASN A CA 1
ATOM 1604 C C . ASN A 1 197 ? -3.443 0.219 -26.120 1.00 83.12 197 ASN A C 1
ATOM 1606 O O . ASN A 1 197 ? -2.373 -0.382 -26.022 1.00 83.12 197 ASN A O 1
ATOM 1610 N N . PHE A 1 198 ? -4.611 -0.410 -26.236 1.00 83.44 198 PHE A N 1
ATOM 1611 C CA . PHE A 1 198 ? -4.743 -1.862 -26.307 1.00 83.44 198 PHE A CA 1
ATOM 1612 C C . PHE A 1 198 ? -4.541 -2.349 -27.751 1.00 83.44 198 PHE A C 1
ATOM 1614 O O . PHE A 1 198 ? -5.496 -2.583 -28.491 1.00 83.44 198 PHE A O 1
ATOM 1621 N N . ASN A 1 199 ? -3.280 -2.428 -28.180 1.00 90.50 199 ASN A N 1
ATOM 1622 C CA . ASN A 1 199 ? -2.906 -2.775 -29.552 1.00 90.50 199 ASN A CA 1
ATOM 1623 C C . ASN A 1 199 ? -2.440 -4.236 -29.697 1.00 90.50 199 ASN A C 1
ATOM 1625 O O . ASN A 1 199 ? -2.130 -4.922 -28.724 1.00 90.50 199 ASN A O 1
ATOM 1629 N N . LYS A 1 200 ? -2.382 -4.716 -30.946 1.00 94.56 200 LYS A N 1
ATOM 1630 C CA . LYS A 1 200 ? -1.988 -6.095 -31.276 1.00 94.56 200 LYS A CA 1
ATOM 1631 C C . LYS A 1 200 ? -0.603 -6.485 -30.709 1.00 94.56 200 LYS A C 1
ATOM 1633 O O . LYS A 1 200 ? -0.529 -7.560 -30.120 1.00 94.56 200 LYS A O 1
ATOM 1638 N N . PRO A 1 201 ? 0.459 -5.656 -30.812 1.00 93.31 201 PRO A N 1
ATOM 1639 C CA . PRO A 1 201 ? 1.742 -5.944 -30.160 1.00 93.31 201 PRO A CA 1
ATOM 1640 C C . PRO A 1 201 ? 1.644 -6.156 -28.644 1.00 93.31 201 PRO A C 1
ATOM 1642 O O . PRO A 1 201 ? 2.142 -7.163 -28.152 1.00 93.31 201 PRO A O 1
ATOM 1645 N N . LEU A 1 202 ? 0.953 -5.267 -27.921 1.00 89.81 202 LEU A N 1
ATOM 1646 C CA . LEU A 1 202 ? 0.766 -5.384 -26.471 1.00 89.81 202 LEU A CA 1
ATOM 1647 C C . LEU A 1 202 ? 0.020 -6.670 -26.095 1.00 89.81 202 LEU A C 1
ATOM 1649 O O . LEU A 1 202 ? 0.369 -7.322 -25.118 1.00 89.81 202 LEU A O 1
ATOM 1653 N N . ILE A 1 203 ? -0.997 -7.052 -26.871 1.00 91.56 203 ILE A N 1
ATOM 1654 C CA . ILE A 1 203 ? -1.752 -8.289 -26.631 1.00 91.56 203 ILE A CA 1
ATOM 1655 C C . ILE A 1 203 ? -0.849 -9.515 -26.787 1.00 91.56 203 ILE A C 1
ATOM 1657 O O . ILE A 1 203 ? -0.898 -10.412 -25.947 1.00 91.56 203 ILE A O 1
ATOM 1661 N N . TYR A 1 204 ? -0.020 -9.567 -27.833 1.00 95.19 204 TYR A N 1
ATOM 1662 C CA . TYR A 1 204 ? 0.919 -10.678 -28.002 1.00 95.19 204 TYR A CA 1
ATOM 1663 C C . TYR A 1 204 ? 1.960 -10.730 -26.895 1.00 95.19 204 TYR A C 1
ATOM 1665 O O . TYR A 1 204 ? 2.244 -11.818 -26.401 1.00 95.19 204 TYR A O 1
ATOM 1673 N N . ASP A 1 205 ? 2.494 -9.579 -26.490 1.00 92.25 205 ASP A N 1
ATOM 1674 C CA . ASP A 1 205 ? 3.436 -9.500 -25.378 1.00 92.25 205 ASP A CA 1
ATOM 1675 C C . ASP A 1 205 ? 2.802 -10.008 -24.075 1.00 92.25 205 ASP A C 1
ATOM 1677 O O . ASP A 1 205 ? 3.367 -10.872 -23.407 1.00 92.25 205 ASP A O 1
ATOM 1681 N N . LEU A 1 206 ? 1.569 -9.588 -23.771 1.00 91.12 206 LEU A N 1
ATOM 1682 C CA . LEU A 1 206 ? 0.818 -10.061 -22.607 1.00 91.12 206 LEU A CA 1
ATOM 1683 C C . LEU A 1 206 ? 0.586 -11.575 -22.647 1.00 91.12 206 LEU A C 1
ATOM 1685 O O . LEU A 1 206 ? 0.784 -12.246 -21.636 1.00 91.12 206 LEU A O 1
ATOM 1689 N N . ILE A 1 207 ? 0.187 -12.129 -23.796 1.00 94.94 207 ILE A N 1
ATOM 1690 C CA . ILE A 1 207 ? -0.005 -13.579 -23.957 1.00 94.94 207 ILE A CA 1
ATOM 1691 C C . ILE A 1 207 ? 1.319 -14.315 -23.754 1.00 94.94 207 ILE A C 1
ATOM 1693 O O . ILE A 1 207 ? 1.360 -15.299 -23.017 1.00 94.94 207 ILE A O 1
ATOM 1697 N N . SER A 1 208 ? 2.394 -13.837 -24.380 1.00 96.19 208 SER A N 1
ATOM 1698 C CA . SER A 1 208 ? 3.714 -14.461 -24.318 1.00 96.19 208 SER A CA 1
ATOM 1699 C C . SER A 1 208 ? 4.267 -14.458 -22.894 1.00 96.19 208 SER A C 1
ATOM 1701 O O . SER A 1 208 ? 4.605 -15.513 -22.361 1.00 96.19 208 SER A O 1
ATOM 1703 N N . THR A 1 209 ? 4.298 -13.293 -22.246 1.00 93.62 209 THR A N 1
ATOM 1704 C CA . THR A 1 209 ? 4.814 -13.129 -20.878 1.00 93.62 209 THR A CA 1
ATOM 1705 C C . THR A 1 209 ? 3.975 -13.889 -19.855 1.00 93.62 209 THR A C 1
ATOM 1707 O O . THR A 1 209 ? 4.536 -14.576 -19.006 1.00 93.62 209 THR A O 1
ATOM 1710 N N . SER A 1 210 ? 2.643 -13.863 -19.974 1.00 92.81 210 SER A N 1
ATOM 1711 C CA . SER A 1 210 ? 1.758 -14.634 -19.087 1.00 92.81 210 SER A CA 1
ATOM 1712 C C . SER A 1 210 ? 1.933 -16.141 -19.275 1.00 92.81 210 SER A C 1
ATOM 1714 O O . SER A 1 210 ? 1.953 -16.881 -18.297 1.00 92.81 210 SER A O 1
ATOM 1716 N N . SER A 1 211 ? 2.089 -16.609 -20.518 1.00 94.00 211 SER A N 1
ATOM 1717 C CA . SER A 1 211 ? 2.313 -18.033 -20.800 1.00 94.00 211 SER A CA 1
ATOM 1718 C C . SER A 1 211 ? 3.664 -18.502 -20.266 1.00 94.00 211 SER A C 1
ATOM 1720 O O . SER A 1 211 ? 3.739 -19.569 -19.665 1.00 94.00 211 SER A O 1
ATOM 1722 N N . ALA A 1 212 ? 4.714 -17.694 -20.438 1.00 92.50 212 ALA A N 1
ATOM 1723 C CA . ALA A 1 212 ? 6.037 -17.977 -19.891 1.00 92.50 212 ALA A CA 1
ATOM 1724 C C . ALA A 1 212 ? 6.019 -18.020 -18.356 1.00 92.50 212 ALA A C 1
ATOM 1726 O O . ALA A 1 212 ? 6.573 -18.947 -17.772 1.00 92.50 212 ALA A O 1
ATOM 1727 N N . TYR A 1 213 ? 5.331 -17.070 -17.713 1.00 90.06 213 TYR A N 1
ATOM 1728 C CA . TYR A 1 213 ? 5.138 -17.066 -16.263 1.00 90.06 213 TYR A CA 1
ATOM 1729 C C . TYR A 1 213 ? 4.436 -18.346 -15.787 1.00 90.06 213 TYR A C 1
ATOM 1731 O O . TYR A 1 213 ? 4.971 -19.058 -14.945 1.00 90.06 213 TYR A O 1
ATOM 1739 N N . LEU A 1 214 ? 3.291 -18.698 -16.384 1.00 90.12 214 LEU A N 1
ATOM 1740 C CA . LEU A 1 214 ? 2.540 -19.906 -16.019 1.00 90.12 214 LEU A CA 1
ATOM 1741 C C . LEU A 1 214 ? 3.334 -21.197 -16.254 1.00 90.12 214 LEU A C 1
ATOM 1743 O O . LEU A 1 214 ? 3.222 -22.131 -15.464 1.00 90.12 214 LEU A O 1
ATOM 1747 N N . ALA A 1 215 ? 4.136 -21.259 -17.320 1.00 88.44 215 ALA A N 1
ATOM 1748 C CA . ALA A 1 215 ? 5.027 -22.389 -17.566 1.00 88.44 215 ALA A CA 1
ATOM 1749 C C . ALA A 1 215 ? 6.128 -22.499 -16.496 1.00 88.44 215 ALA A C 1
ATOM 1751 O O . ALA A 1 215 ? 6.511 -23.608 -16.133 1.00 88.44 215 ALA A O 1
ATOM 1752 N N . GLY A 1 216 ? 6.601 -21.363 -15.972 1.00 88.50 216 GLY A N 1
ATOM 1753 C CA . GLY A 1 216 ? 7.603 -21.287 -14.908 1.00 88.50 216 GLY A CA 1
ATOM 1754 C C . GLY A 1 216 ? 7.089 -21.621 -13.503 1.00 88.50 216 GLY A C 1
ATOM 1755 O O . GLY A 1 216 ? 7.900 -21.828 -12.604 1.00 88.50 216 GLY A O 1
ATOM 1756 N N . GLU A 1 217 ? 5.773 -21.728 -13.294 1.00 90.19 217 GLU A N 1
ATOM 1757 C CA . GLU A 1 217 ? 5.211 -22.142 -11.999 1.00 90.19 217 GLU A CA 1
ATOM 1758 C C . GLU A 1 217 ? 5.475 -23.626 -11.690 1.00 90.19 217 GLU A C 1
ATOM 1760 O O . GLU A 1 217 ? 5.275 -24.056 -10.557 1.00 90.19 217 GLU A O 1
ATOM 1765 N N . VAL A 1 218 ? 5.946 -24.422 -12.658 1.00 90.38 218 VAL A N 1
ATOM 1766 C CA . VAL A 1 218 ? 6.452 -25.780 -12.418 1.00 90.38 218 VAL A CA 1
ATOM 1767 C C . VAL A 1 218 ? 7.978 -25.748 -12.420 1.00 90.38 218 VAL A C 1
ATOM 1769 O O . VAL A 1 218 ? 8.597 -25.462 -13.442 1.00 90.38 218 VAL A O 1
ATOM 1772 N N . ASN A 1 219 ? 8.594 -26.055 -11.279 1.00 86.69 219 ASN A N 1
ATOM 1773 C CA . ASN A 1 219 ? 10.053 -26.086 -11.172 1.00 86.69 219 ASN A CA 1
ATOM 1774 C C . ASN A 1 219 ? 10.661 -27.340 -11.838 1.00 86.69 219 ASN A C 1
ATOM 1776 O O . ASN A 1 219 ? 9.952 -28.270 -12.219 1.00 86.69 219 ASN A O 1
ATOM 1780 N N . GLU A 1 220 ? 11.993 -27.401 -11.939 1.00 89.50 220 GLU A N 1
ATOM 1781 C CA . GLU A 1 220 ? 12.715 -28.531 -12.558 1.00 89.50 220 GLU A CA 1
ATOM 1782 C C . GLU A 1 220 ? 12.438 -29.891 -11.887 1.00 89.50 220 GLU A C 1
ATOM 1784 O O . GLU A 1 220 ? 12.571 -30.936 -12.519 1.00 89.50 220 GLU A O 1
ATOM 1789 N N . ALA A 1 221 ? 12.008 -29.889 -10.620 1.00 91.69 221 ALA A N 1
ATOM 1790 C CA . ALA A 1 221 ? 11.608 -31.086 -9.883 1.00 91.69 221 ALA A CA 1
ATOM 1791 C C . ALA A 1 221 ? 10.133 -31.484 -10.114 1.00 91.69 221 ALA A C 1
ATOM 1793 O O . ALA A 1 221 ? 9.644 -32.424 -9.485 1.00 91.69 221 ALA A O 1
ATOM 1794 N N . GLY A 1 222 ? 9.407 -30.775 -10.984 1.00 89.94 222 GLY A N 1
ATOM 1795 C CA . GLY A 1 222 ? 7.994 -31.014 -11.282 1.00 89.94 222 GLY A CA 1
ATOM 1796 C C . GLY A 1 222 ? 7.027 -30.498 -10.213 1.00 89.94 222 GLY A C 1
ATOM 1797 O O . GLY A 1 222 ? 5.850 -30.860 -10.230 1.00 89.94 222 GLY A O 1
ATOM 1798 N N . GLN A 1 223 ? 7.491 -29.680 -9.263 1.00 89.00 223 GLN A N 1
ATOM 1799 C CA . GLN A 1 223 ? 6.642 -29.119 -8.213 1.00 89.00 223 GLN A CA 1
ATOM 1800 C C . GLN A 1 223 ? 5.989 -27.825 -8.686 1.00 89.00 223 GLN A C 1
ATOM 1802 O O . GLN A 1 223 ? 6.648 -26.971 -9.273 1.00 89.00 223 GLN A O 1
ATOM 1807 N N . PHE A 1 224 ? 4.703 -27.676 -8.373 1.00 89.38 224 PHE A N 1
ATOM 1808 C CA . PHE A 1 224 ? 3.931 -26.487 -8.704 1.00 89.38 224 PHE A CA 1
ATOM 1809 C C . PHE A 1 224 ? 3.995 -25.446 -7.581 1.00 89.38 224 PHE A C 1
ATOM 1811 O O . PHE A 1 224 ? 3.615 -25.725 -6.438 1.00 89.38 224 PHE A O 1
ATOM 1818 N N . THR A 1 225 ? 4.424 -24.235 -7.914 1.00 84.44 225 THR A N 1
ATOM 1819 C CA . THR A 1 225 ? 4.285 -23.048 -7.072 1.00 84.44 225 THR A CA 1
ATOM 1820 C C . THR A 1 225 ? 2.828 -22.598 -7.144 1.00 84.44 225 THR A C 1
ATOM 1822 O O . THR A 1 225 ? 2.289 -22.329 -8.206 1.00 84.44 225 THR A O 1
ATOM 1825 N N . TYR A 1 226 ? 2.126 -22.568 -6.007 1.00 78.38 226 TYR A N 1
ATOM 1826 C CA . TYR A 1 226 ? 0.699 -22.196 -5.980 1.00 78.38 226 TYR A CA 1
ATOM 1827 C C . TYR A 1 226 ? 0.473 -20.672 -6.054 1.00 78.38 226 TYR A C 1
ATOM 1829 O O . TYR A 1 226 ? -0.659 -20.185 -6.014 1.00 78.38 226 TYR A O 1
ATOM 1837 N N . GLY A 1 227 ? 1.563 -19.916 -6.131 1.00 74.31 227 GLY A N 1
ATOM 1838 C CA . GLY A 1 227 ? 1.591 -18.468 -6.166 1.00 74.31 227 GLY A CA 1
ATOM 1839 C C . GLY A 1 227 ? 2.351 -17.865 -4.992 1.00 74.31 227 GLY A C 1
ATOM 1840 O O . GLY A 1 227 ? 2.546 -18.485 -3.944 1.00 74.31 227 GLY A O 1
ATOM 1841 N N . HIS A 1 228 ? 2.732 -16.611 -5.192 1.00 75.44 228 HIS A N 1
ATOM 1842 C CA . HIS A 1 228 ? 3.431 -15.802 -4.210 1.00 75.44 228 HIS A CA 1
ATOM 1843 C C . HIS A 1 228 ? 2.440 -15.041 -3.338 1.00 75.44 228 HIS A C 1
ATOM 1845 O O . HIS A 1 228 ? 1.572 -14.312 -3.829 1.00 75.44 228 HIS A O 1
ATOM 1851 N N . PHE A 1 229 ? 2.572 -15.185 -2.025 1.00 76.62 229 PHE A N 1
ATOM 1852 C CA . PHE A 1 229 ? 1.736 -14.502 -1.051 1.00 76.62 229 PHE A CA 1
ATOM 1853 C C . PHE A 1 229 ? 2.536 -13.348 -0.442 1.00 76.62 229 PHE A C 1
ATOM 1855 O O . PHE A 1 229 ? 3.415 -13.585 0.396 1.00 76.62 229 PHE A O 1
ATOM 1862 N N . PRO A 1 230 ? 2.209 -12.080 -0.772 1.00 69.62 230 PRO A N 1
ATOM 1863 C CA . PRO A 1 230 ? 2.975 -10.928 -0.305 1.00 69.62 230 PRO A CA 1
ATOM 1864 C C . PRO A 1 230 ? 3.175 -10.915 1.211 1.00 69.62 230 PRO A C 1
ATOM 1866 O O . PRO A 1 230 ? 4.262 -10.589 1.673 1.00 69.62 230 PRO A O 1
ATOM 1869 N N . CYS A 1 231 ? 2.177 -11.363 1.982 1.00 71.50 231 CYS A N 1
ATOM 1870 C CA . CYS A 1 231 ? 2.225 -11.444 3.441 1.00 71.50 231 CYS A CA 1
ATOM 1871 C C . CYS A 1 231 ? 3.186 -12.483 4.025 1.00 71.50 231 CYS A C 1
ATOM 1873 O O . CYS A 1 231 ? 3.616 -12.316 5.168 1.00 71.50 231 CYS A O 1
ATOM 1875 N N . PHE A 1 232 ? 3.599 -13.487 3.253 1.00 72.69 232 PHE A N 1
ATOM 1876 C CA . PHE A 1 232 ? 4.567 -14.49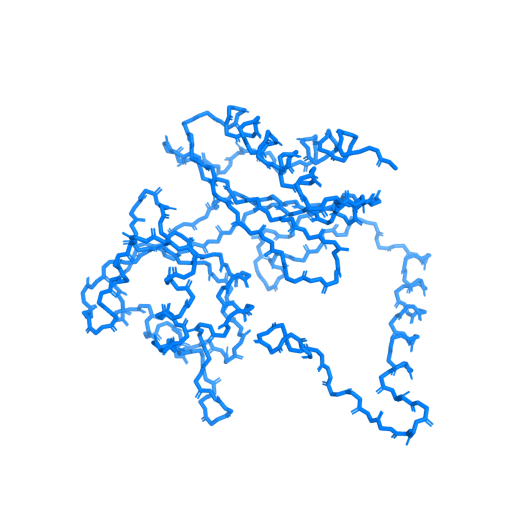6 3.686 1.00 72.69 232 PHE A CA 1
ATOM 1877 C C . PHE A 1 232 ? 5.962 -14.291 3.094 1.00 72.69 232 PHE A C 1
ATOM 1879 O O . PHE A 1 232 ? 6.888 -14.957 3.545 1.00 72.69 232 PHE A O 1
ATOM 1886 N N . GLY A 1 233 ? 6.121 -13.359 2.143 1.00 64.50 233 GLY A N 1
ATOM 1887 C CA . GLY A 1 233 ? 7.417 -13.107 1.496 1.00 64.50 233 GLY A CA 1
ATOM 1888 C C . GLY A 1 233 ? 7.908 -14.307 0.684 1.00 64.50 233 GLY A C 1
ATOM 1889 O O . GLY A 1 233 ? 9.107 -14.501 0.538 1.00 64.50 233 GLY A O 1
ATOM 1890 N N . ARG A 1 234 ? 6.970 -15.148 0.243 1.00 58.19 234 ARG A N 1
ATOM 1891 C CA . ARG A 1 234 ? 7.173 -16.351 -0.555 1.00 58.19 234 ARG A CA 1
ATOM 1892 C C . ARG A 1 234 ? 5.895 -16.674 -1.306 1.00 58.19 234 ARG A C 1
ATOM 1894 O O . ARG A 1 234 ? 4.803 -16.351 -0.775 1.00 58.19 234 ARG A O 1
#

Sequence (234 aa):
MSLADQLTRMRTQFPILGKLNQAKITLFFSISDGQDRARTFIIHNTDFNTAWLQGISELENIQKSQNLISPWIRIEAIHAVTQLSLAHYEQQLTKVKRNYSRKGISFDSEFKLAITEQELNANALLYNGNTVPHAKINKTNFKSFFNWRFPNTILPDLDDKNLQLYAFTTIGIFDDGSNTYQLEEHGRNTGYRKISNFNKPLIYDLISTSSAYLAGEVNEAGQFTYGHFPCFGR

Solvent-accessible surface area (backbone atoms only — not comparable to full-atom values): 13224 Å² total; per-residue (Å²): 119,56,70,66,60,53,51,52,52,48,63,74,58,41,76,78,80,86,62,63,91,52,90,55,42,48,36,40,42,31,42,24,76,77,82,58,82,57,53,71,51,77,35,73,30,72,46,65,70,60,29,48,52,55,47,49,56,50,50,52,50,50,35,60,78,67,68,51,74,52,41,25,38,37,42,32,34,68,54,49,77,44,80,43,31,41,47,58,49,55,58,52,28,62,77,28,49,48,85,60,72,81,48,18,42,14,66,43,96,84,49,85,58,52,41,48,33,64,54,37,57,41,51,36,28,36,47,67,60,91,89,44,69,29,25,36,82,20,65,69,41,42,54,58,48,39,51,70,76,39,68,100,51,82,78,76,65,89,79,46,51,74,42,61,31,35,39,27,39,54,38,36,33,38,30,70,47,83,55,77,34,44,32,29,67,57,78,95,50,46,75,37,74,55,79,91,75,94,42,72,69,58,53,52,49,53,52,52,53,52,49,52,52,63,59,59,33,45,43,99,86,71,47,72,60,95,66,75,40,68,56,71,78,75

Mean predicted aligned error: 4.91 Å

Foldseek 3Di:
DDPVVVLVVQVVPKPDPPQCPDQKKKKKKWKALVQAGTDIDIFIDSDPVVSSVVVSVVVVVVCVVVVRDLIKMKMKIWGDKDKDFLLVVQVVQLVAFQLRDQWWKALDPRCPRIDGNSRCQLQVQQPDDPPRGTGHGDVVSQVVSCCVNPPPDDDPPSVPRRRMMMITHIWIWIDHSPDIFGADRDDSRGRPGDDPDPDPVVVVVCVVVVVVVCVVLQDPVRDGNPDDRSNVSD